Protein AF-A0A949JU05-F1 (afdb_monomer_lite)

Secondary structure (DSSP, 8-state):
-GGGT-TTTSHHHHHHHHHHHHHHHHHHHHHHHHHHHHSSPPS-TTS-HHHHHHHHHHHHHHHHHHHHHHHHHHHHHHHHHHHTTS-HHHHHHHHHHHHHSTT---STTHHHHHHHHHHHHHHHHHHHHTTTTHHHH-HHHHHHHHTTHHHHHHHHHHHHHHH-TTTSBSSHHHHHHHHHHHHHHHHHHHHHHS-SSGGGS-----TT-SSSPPPHHHHHHHHHHHHHHHHHHHHHHHH---S-B-TTS--PPPSS-HHHHHHHHHHHHHHHHHHHHHHHHHHHHHHHTTS-------------

Radius of gyration: 25.08 Å; chains: 1; bounding box: 63×57×95 Å

InterPro domains:
  IPR013130 Ferric reductase transmembrane component-like domain [PF01794] (20-156)

Structure (mmCIF, N/CA/C/O backbone):
data_AF-A0A949JU05-F1
#
_entry.id   AF-A0A949JU05-F1
#
loop_
_atom_site.group_PDB
_atom_site.id
_atom_site.type_symbol
_atom_site.label_atom_id
_atom_site.label_alt_id
_atom_site.label_comp_id
_atom_site.label_asym_id
_atom_site.label_entity_id
_atom_site.label_seq_id
_atom_site.pdbx_PDB_ins_code
_atom_site.Cartn_x
_atom_site.Cartn_y
_atom_site.Cartn_z
_atom_site.occupancy
_atom_site.B_iso_or_equiv
_atom_site.auth_seq_id
_atom_site.auth_comp_id
_atom_site.auth_asym_id
_atom_site.auth_atom_id
_atom_site.pdbx_PDB_model_num
ATOM 1 N N . MET A 1 1 ? 18.210 -14.881 -18.814 1.00 42.25 1 MET A N 1
ATOM 2 C CA . MET A 1 1 ? 18.044 -13.453 -18.471 1.00 42.25 1 MET A CA 1
ATOM 3 C C . MET A 1 1 ? 19.433 -12.843 -18.360 1.00 42.25 1 MET A C 1
ATOM 5 O O . MET A 1 1 ? 20.168 -13.316 -17.503 1.00 42.25 1 MET A O 1
ATOM 9 N N . PRO A 1 2 ? 19.804 -11.865 -19.204 1.00 48.06 2 PRO A N 1
ATOM 10 C CA . PRO A 1 2 ? 21.148 -11.272 -19.198 1.00 48.06 2 PRO A CA 1
ATOM 11 C C . PRO A 1 2 ? 21.575 -10.763 -17.808 1.00 48.06 2 PRO A C 1
ATOM 13 O O . PRO A 1 2 ? 22.702 -10.974 -17.395 1.00 48.06 2 PRO A O 1
ATOM 16 N N . MET A 1 3 ? 20.626 -10.248 -17.013 1.00 53.53 3 MET A N 1
ATOM 17 C CA . MET A 1 3 ? 20.863 -9.746 -15.646 1.00 53.53 3 MET A CA 1
ATOM 18 C C . MET A 1 3 ? 21.355 -10.791 -14.620 1.00 53.53 3 MET A C 1
ATOM 20 O O . MET A 1 3 ? 21.714 -10.422 -13.504 1.00 53.53 3 MET A O 1
ATOM 24 N N . LEU A 1 4 ? 21.312 -12.089 -14.951 1.00 53.88 4 LEU A N 1
ATOM 25 C CA . LEU A 1 4 ? 21.857 -13.171 -14.116 1.00 53.88 4 LEU A CA 1
ATOM 26 C C . LEU A 1 4 ? 23.312 -13.515 -14.470 1.00 53.88 4 LEU A C 1
ATOM 28 O O . LEU A 1 4 ? 23.964 -14.187 -13.677 1.00 53.88 4 LEU A O 1
ATOM 32 N N . ALA A 1 5 ? 23.795 -13.099 -15.645 1.00 59.38 5 ALA A N 1
ATOM 33 C CA . ALA A 1 5 ? 25.161 -13.357 -16.095 1.00 59.38 5 ALA A CA 1
ATOM 34 C C . ALA A 1 5 ? 26.152 -12.337 -15.508 1.00 59.38 5 ALA A C 1
ATOM 36 O O . ALA A 1 5 ? 27.246 -12.723 -15.113 1.00 59.38 5 ALA A O 1
ATOM 37 N N . ASP A 1 6 ? 25.715 -11.082 -15.342 1.00 72.12 6 ASP A N 1
ATOM 38 C CA . ASP A 1 6 ? 26.554 -9.965 -14.890 1.00 72.12 6 ASP A CA 1
ATOM 39 C C . ASP A 1 6 ? 26.060 -9.410 -13.544 1.00 72.12 6 ASP A C 1
ATOM 41 O O . ASP A 1 6 ? 25.541 -8.297 -13.434 1.00 72.12 6 ASP A O 1
ATOM 45 N N . ALA A 1 7 ? 26.170 -10.218 -12.484 1.00 67.62 7 ALA A N 1
ATOM 46 C CA . ALA A 1 7 ? 25.689 -9.848 -11.147 1.00 67.62 7 ALA A CA 1
ATOM 47 C C . ALA A 1 7 ? 26.315 -8.539 -10.624 1.00 67.62 7 ALA A C 1
ATOM 49 O O . ALA A 1 7 ? 25.625 -7.754 -9.968 1.00 67.62 7 ALA A O 1
ATOM 50 N N . ASP A 1 8 ? 27.581 -8.288 -10.967 1.00 75.38 8 ASP A N 1
ATOM 51 C CA . ASP A 1 8 ? 28.306 -7.062 -10.615 1.00 75.38 8 ASP A CA 1
ATOM 52 C C . ASP A 1 8 ? 27.757 -5.827 -11.338 1.00 75.38 8 ASP A C 1
ATOM 54 O O . ASP A 1 8 ? 27.819 -4.720 -10.806 1.00 75.38 8 ASP A O 1
ATOM 58 N N . GLU A 1 9 ? 27.166 -5.993 -12.522 1.00 79.50 9 GLU A N 1
ATOM 59 C CA . GLU A 1 9 ? 26.566 -4.889 -13.268 1.00 79.50 9 GLU A CA 1
ATOM 60 C C . GLU A 1 9 ? 25.179 -4.521 -12.716 1.00 79.50 9 GLU A C 1
ATOM 62 O O . GLU A 1 9 ? 24.850 -3.342 -12.572 1.00 79.50 9 GLU A O 1
ATOM 67 N N . PHE A 1 10 ? 24.374 -5.523 -12.345 1.00 83.06 10 PHE A N 1
ATOM 68 C CA . PHE A 1 10 ? 22.974 -5.344 -11.932 1.00 83.06 10 PHE A CA 1
ATOM 69 C C . PHE A 1 10 ? 22.753 -5.400 -10.413 1.00 83.06 10 PHE A C 1
ATOM 71 O O . PHE A 1 10 ? 21.617 -5.536 -9.948 1.00 83.06 10 PHE A O 1
ATOM 78 N N . TRP A 1 11 ? 23.806 -5.288 -9.600 1.00 88.25 11 TRP A N 1
ATOM 79 C CA . TRP A 1 11 ? 23.704 -5.411 -8.141 1.00 88.25 11 TRP A CA 1
ATOM 80 C C . TRP A 1 11 ? 22.709 -4.413 -7.516 1.00 88.25 11 TRP A C 1
ATOM 82 O O . TRP A 1 11 ? 21.976 -4.773 -6.594 1.00 88.25 11 TRP A O 1
ATOM 92 N N . MET A 1 12 ? 22.619 -3.179 -8.037 1.00 90.88 12 MET A N 1
ATOM 93 C CA . MET A 1 12 ? 21.673 -2.159 -7.555 1.00 90.88 12 MET A CA 1
ATOM 94 C C . MET A 1 12 ? 20.221 -2.570 -7.807 1.00 90.88 12 MET A C 1
ATOM 96 O O . MET A 1 12 ? 19.364 -2.410 -6.934 1.00 90.88 12 MET A O 1
ATOM 100 N N . TYR A 1 13 ? 19.954 -3.158 -8.974 1.00 88.62 13 TYR A N 1
ATOM 101 C CA . TYR A 1 13 ? 18.660 -3.738 -9.305 1.00 88.62 13 TYR A CA 1
ATOM 102 C C . TYR A 1 13 ? 18.317 -4.914 -8.372 1.00 88.62 13 TYR A C 1
ATOM 104 O O . TYR A 1 13 ? 17.206 -4.974 -7.838 1.00 88.62 13 TYR A O 1
ATOM 112 N N . TRP A 1 14 ? 19.270 -5.805 -8.084 1.00 89.44 14 TRP A N 1
ATOM 113 C CA . TRP A 1 14 ? 19.062 -6.907 -7.137 1.00 89.44 14 TRP A CA 1
ATOM 114 C C . TRP A 1 14 ? 18.796 -6.418 -5.711 1.00 89.44 14 TRP A C 1
ATOM 116 O O . TRP A 1 14 ? 17.891 -6.926 -5.046 1.00 89.44 14 TRP A O 1
ATOM 126 N N . MET A 1 15 ? 19.515 -5.390 -5.255 1.00 94.00 15 MET A N 1
ATOM 127 C CA . MET A 1 15 ? 19.244 -4.734 -3.975 1.00 94.00 15 MET A CA 1
ATOM 128 C C . MET A 1 15 ? 17.847 -4.118 -3.949 1.00 94.00 15 MET A C 1
ATOM 130 O O . MET A 1 15 ? 17.104 -4.344 -2.994 1.00 94.00 15 MET A O 1
ATOM 134 N N . CYS A 1 16 ? 17.442 -3.416 -5.011 1.00 93.25 16 CYS A N 1
ATOM 135 C CA . CYS A 1 16 ? 16.086 -2.890 -5.149 1.00 93.25 16 CYS A CA 1
ATOM 136 C C . CYS A 1 16 ? 15.034 -4.000 -4.968 1.00 93.25 16 CYS A C 1
ATOM 138 O O . CYS A 1 16 ? 14.123 -3.852 -4.149 1.00 93.25 16 CYS A O 1
ATOM 140 N N . GLN A 1 17 ? 15.194 -5.144 -5.642 1.00 92.19 17 GLN A N 1
ATOM 141 C CA . GLN A 1 17 ? 14.289 -6.290 -5.500 1.00 92.19 17 GLN A CA 1
ATOM 142 C C . GLN A 1 17 ? 14.294 -6.867 -4.077 1.00 92.19 17 GLN A C 1
ATOM 144 O O . GLN A 1 17 ? 13.230 -7.106 -3.502 1.00 92.19 17 GLN A O 1
ATOM 149 N N . ALA A 1 18 ? 15.472 -7.052 -3.475 1.00 93.81 18 ALA A N 1
ATOM 150 C CA . ALA A 1 18 ? 15.609 -7.585 -2.122 1.00 93.81 18 ALA A CA 1
ATOM 151 C C . ALA A 1 18 ? 14.926 -6.687 -1.077 1.00 93.81 18 ALA A C 1
ATOM 153 O O . ALA A 1 18 ? 14.177 -7.181 -0.227 1.00 93.81 18 ALA A O 1
ATOM 154 N N . PHE A 1 19 ? 15.120 -5.367 -1.166 1.00 97.19 19 PHE A N 1
ATOM 155 C CA . PHE A 1 19 ? 14.447 -4.403 -0.297 1.00 97.19 19 PHE A CA 1
ATOM 156 C C . PHE A 1 19 ? 12.935 -4.379 -0.529 1.00 97.19 19 PHE A C 1
ATOM 158 O O . PHE A 1 19 ? 12.189 -4.344 0.448 1.00 97.19 19 PHE A O 1
ATOM 165 N N . GLY A 1 20 ? 12.474 -4.467 -1.780 1.00 95.25 20 GLY A N 1
ATOM 166 C CA . GLY A 1 20 ? 11.048 -4.517 -2.118 1.00 95.25 20 GLY A CA 1
ATOM 167 C C . GLY A 1 20 ? 10.341 -5.739 -1.522 1.00 95.25 20 GLY A C 1
ATOM 168 O O . GLY A 1 20 ? 9.336 -5.601 -0.819 1.00 95.25 20 GLY A O 1
ATOM 169 N N . TRP A 1 21 ? 10.906 -6.935 -1.714 1.00 94.81 21 TRP A N 1
ATOM 170 C CA . TRP A 1 21 ? 10.372 -8.175 -1.138 1.00 94.81 21 TRP A CA 1
ATOM 171 C C . TRP A 1 21 ? 10.417 -8.185 0.387 1.00 94.81 21 TRP A C 1
ATOM 173 O O . TRP A 1 21 ? 9.439 -8.567 1.037 1.00 94.81 21 TRP A O 1
ATOM 183 N N . SER A 1 22 ? 11.519 -7.706 0.965 1.00 97.38 22 SER A N 1
ATOM 184 C CA . SER A 1 22 ? 11.650 -7.574 2.416 1.00 97.38 22 SER A CA 1
ATOM 185 C C . SER A 1 22 ? 10.613 -6.598 2.971 1.00 97.38 22 SER A C 1
ATOM 187 O O . SER A 1 22 ? 9.959 -6.903 3.965 1.00 97.38 22 SER A O 1
ATOM 189 N N . ALA A 1 23 ? 10.400 -5.450 2.321 1.00 97.19 23 ALA A N 1
ATOM 190 C CA . ALA A 1 23 ? 9.388 -4.484 2.736 1.00 97.19 23 ALA A CA 1
ATOM 191 C C . ALA A 1 23 ? 7.988 -5.109 2.731 1.00 97.19 23 ALA A C 1
ATOM 193 O O . ALA A 1 23 ? 7.255 -4.962 3.707 1.00 97.19 23 ALA A O 1
ATOM 194 N N . MET A 1 24 ? 7.634 -5.855 1.680 1.00 96.12 24 MET A N 1
ATOM 195 C CA . MET A 1 24 ? 6.328 -6.508 1.571 1.00 96.12 24 MET A CA 1
ATOM 196 C C . MET A 1 24 ? 6.124 -7.591 2.643 1.00 96.12 24 MET A C 1
ATOM 198 O O . MET A 1 24 ? 5.068 -7.648 3.281 1.00 96.12 24 MET A O 1
ATOM 202 N N . LEU A 1 25 ? 7.145 -8.415 2.901 1.00 96.50 25 LEU A N 1
ATOM 203 C CA . LEU A 1 25 ? 7.106 -9.437 3.949 1.00 96.50 25 LEU A CA 1
ATOM 204 C C . LEU A 1 25 ? 6.979 -8.814 5.349 1.00 96.50 25 LEU A C 1
ATOM 206 O O . LEU A 1 25 ? 6.177 -9.270 6.169 1.00 96.50 25 LEU A O 1
ATOM 210 N N . TRP A 1 26 ? 7.729 -7.746 5.626 1.00 97.81 26 TRP A N 1
ATOM 211 C CA . TRP A 1 26 ? 7.631 -7.035 6.900 1.00 97.81 26 TRP A CA 1
ATOM 212 C C . TRP A 1 26 ? 6.281 -6.338 7.056 1.00 97.81 26 TRP A C 1
ATOM 214 O O . TRP A 1 26 ? 5.683 -6.443 8.126 1.00 97.81 26 TRP A O 1
ATOM 224 N N . ALA A 1 27 ? 5.752 -5.722 5.996 1.00 97.38 27 ALA A N 1
ATOM 225 C CA . ALA A 1 27 ? 4.424 -5.117 5.997 1.00 97.38 27 ALA A CA 1
ATOM 226 C C . ALA A 1 27 ? 3.337 -6.160 6.307 1.00 97.38 27 ALA A C 1
ATOM 228 O O . ALA A 1 27 ? 2.472 -5.923 7.156 1.00 97.38 27 ALA A O 1
ATOM 229 N N . TYR A 1 28 ? 3.421 -7.341 5.684 1.00 97.38 28 TYR A N 1
ATOM 230 C CA . TYR A 1 28 ? 2.544 -8.479 5.964 1.00 97.38 28 TYR A CA 1
ATOM 231 C C . TYR A 1 28 ? 2.586 -8.862 7.450 1.00 97.38 28 TYR A C 1
ATOM 233 O O . TYR A 1 28 ? 1.551 -8.891 8.126 1.00 97.38 28 TYR A O 1
ATOM 241 N N . ALA A 1 29 ? 3.787 -9.072 7.999 1.00 96.44 29 ALA A N 1
ATOM 242 C CA . ALA A 1 29 ? 3.970 -9.406 9.409 1.00 96.44 29 ALA A CA 1
ATOM 243 C C . ALA A 1 29 ? 3.435 -8.302 10.342 1.00 96.44 29 ALA A C 1
ATOM 245 O O . ALA A 1 29 ? 2.737 -8.586 11.320 1.00 96.44 29 ALA A O 1
ATOM 246 N N . THR A 1 30 ? 3.696 -7.031 10.023 1.00 95.81 30 THR A N 1
ATOM 247 C CA . THR A 1 30 ? 3.198 -5.866 10.765 1.00 95.81 30 THR A CA 1
ATOM 248 C C . THR A 1 30 ? 1.674 -5.850 10.845 1.00 95.81 30 THR A C 1
ATOM 250 O O . THR A 1 30 ? 1.129 -5.627 11.935 1.00 95.81 30 THR A O 1
ATOM 253 N N . VAL A 1 31 ? 0.980 -6.097 9.729 1.00 95.56 31 VAL A N 1
ATOM 254 C CA . VAL A 1 31 ? -0.489 -6.145 9.676 1.00 95.56 31 VAL A CA 1
ATOM 255 C C . VAL A 1 31 ? -1.023 -7.307 10.502 1.00 95.56 31 VAL A C 1
ATOM 257 O O . VAL A 1 31 ? -1.919 -7.098 11.324 1.00 95.56 31 VAL A O 1
ATOM 260 N N . VAL A 1 32 ? -0.438 -8.500 10.370 1.00 94.12 32 VAL A N 1
ATOM 261 C CA . VAL A 1 32 ? -0.812 -9.670 11.178 1.00 94.12 32 VAL A CA 1
ATOM 262 C C . VAL A 1 32 ? -0.679 -9.359 12.672 1.00 94.12 32 VAL A C 1
ATOM 264 O O . VAL A 1 32 ? -1.639 -9.540 13.424 1.00 94.12 32 VAL A O 1
ATOM 267 N N . PHE A 1 33 ? 0.451 -8.798 13.118 1.00 93.31 33 PHE A N 1
ATOM 268 C CA . PHE A 1 33 ? 0.634 -8.410 14.522 1.00 93.31 33 PHE A CA 1
ATOM 269 C C . PHE A 1 33 ? -0.372 -7.342 14.979 1.00 93.31 33 PHE A C 1
ATOM 271 O O . PHE A 1 33 ? -0.890 -7.421 16.098 1.00 93.31 33 PHE A O 1
ATOM 278 N N . GLY A 1 34 ? -0.694 -6.369 14.122 1.00 91.44 34 GLY A N 1
ATOM 279 C CA . GLY A 1 34 ? -1.687 -5.330 14.408 1.00 91.44 34 GLY A CA 1
ATOM 280 C C . GLY A 1 34 ? -3.111 -5.882 14.561 1.00 91.44 34 GLY A C 1
ATOM 281 O O . GLY A 1 34 ? -3.843 -5.504 15.488 1.00 91.44 34 GLY A O 1
ATOM 282 N N . LEU A 1 35 ? -3.504 -6.818 13.695 1.00 90.69 35 LEU A N 1
ATOM 283 C CA . LEU A 1 35 ? -4.808 -7.481 13.747 1.00 90.69 35 LEU A CA 1
ATOM 284 C C . LEU A 1 35 ? -4.916 -8.408 14.962 1.00 90.69 35 LEU A C 1
ATOM 286 O O . LEU A 1 35 ? -5.887 -8.304 15.711 1.00 90.69 35 LEU A O 1
ATOM 290 N N . LEU A 1 36 ? -3.890 -9.218 15.243 1.00 88.50 36 LEU A N 1
ATOM 291 C CA . LEU A 1 36 ? -3.849 -10.092 16.423 1.00 88.50 36 LEU A CA 1
ATOM 292 C C . LEU A 1 36 ? -3.910 -9.305 17.738 1.00 88.50 36 LEU A C 1
ATOM 294 O O . LEU A 1 36 ? -4.603 -9.705 18.672 1.00 88.50 36 LEU A O 1
ATOM 298 N N . ARG A 1 37 ? -3.235 -8.151 17.816 1.00 84.19 37 ARG A N 1
ATOM 299 C CA . ARG A 1 37 ? -3.290 -7.268 18.992 1.00 84.19 37 ARG A CA 1
ATOM 300 C C . ARG A 1 37 ? -4.686 -6.687 19.226 1.00 84.19 37 ARG A C 1
ATOM 302 O O . ARG A 1 37 ? -5.053 -6.429 20.373 1.00 84.19 37 ARG A O 1
ATOM 309 N N . SER A 1 38 ? -5.425 -6.406 18.154 1.00 74.12 38 SER A N 1
ATOM 310 C CA . SER A 1 38 ? -6.714 -5.708 18.219 1.00 74.12 38 SER A CA 1
ATOM 311 C C . SER A 1 38 ? -7.941 -6.627 18.176 1.00 74.12 38 SER A C 1
ATOM 313 O O . SER A 1 38 ? -9.047 -6.139 18.409 1.00 74.12 38 SER A O 1
ATOM 315 N N . GLY A 1 39 ? -7.760 -7.924 17.915 1.00 70.38 39 GLY A N 1
ATOM 316 C CA . GLY A 1 39 ? -8.816 -8.936 17.866 1.00 70.38 39 GLY A CA 1
ATOM 317 C C . GLY A 1 39 ? -9.085 -9.666 19.194 1.00 70.38 39 GLY A C 1
ATOM 318 O O . GLY A 1 39 ? -8.534 -9.310 20.243 1.00 70.38 39 GLY A O 1
ATOM 319 N N . PRO A 1 40 ? -9.955 -10.696 19.171 1.00 61.59 40 PRO A N 1
ATOM 320 C CA . PRO A 1 40 ? -10.185 -11.590 20.302 1.00 61.59 40 PRO A CA 1
ATOM 321 C C . PRO A 1 40 ? -8.867 -12.227 20.719 1.00 61.59 40 PRO A C 1
ATOM 323 O O . PRO A 1 40 ? -8.167 -12.806 19.892 1.00 61.59 40 PRO A O 1
ATOM 326 N N . ARG A 1 41 ? -8.514 -12.104 22.000 1.00 62.22 41 ARG A N 1
ATOM 327 C CA . ARG A 1 41 ? -7.247 -12.640 22.499 1.00 62.22 41 ARG A CA 1
ATOM 328 C C . ARG A 1 41 ? -7.216 -14.149 22.243 1.00 62.22 41 ARG A C 1
ATOM 330 O O . ARG A 1 41 ? -8.088 -14.841 22.779 1.00 62.22 41 ARG A O 1
ATOM 337 N N . PRO A 1 42 ? -6.247 -14.672 21.472 1.00 60.25 42 PRO A N 1
ATOM 338 C CA . PRO A 1 42 ? -6.085 -16.109 21.376 1.00 60.25 42 PRO A CA 1
ATOM 339 C C . PRO A 1 42 ? -5.836 -16.648 22.790 1.00 60.25 42 PRO A C 1
ATOM 341 O O . PRO A 1 42 ? -5.033 -16.094 23.541 1.00 60.25 42 PRO A O 1
ATOM 344 N N . ARG A 1 43 ? -6.535 -17.726 23.172 1.00 57.91 43 ARG A N 1
ATOM 345 C CA . ARG A 1 43 ? -6.340 -18.409 24.470 1.00 57.91 43 ARG A CA 1
ATOM 346 C C . ARG A 1 43 ? -4.911 -18.948 24.644 1.00 57.91 43 ARG A C 1
ATOM 348 O O . ARG A 1 43 ? -4.526 -19.327 25.747 1.00 57.91 43 ARG A O 1
ATOM 355 N N . LEU A 1 44 ? -4.111 -18.946 23.575 1.00 57.09 44 LEU A N 1
ATOM 356 C CA . LEU A 1 44 ? -2.682 -19.228 23.602 1.00 57.09 44 LEU A CA 1
ATOM 357 C C . LEU A 1 44 ? -1.937 -18.168 24.430 1.00 57.09 44 LEU A C 1
ATOM 359 O O . LEU A 1 44 ? -1.510 -17.129 23.930 1.00 57.09 44 LEU A O 1
ATOM 363 N N . ARG A 1 45 ? -1.713 -18.501 25.704 1.00 58.84 45 ARG A N 1
ATOM 364 C CA . ARG A 1 45 ? -0.921 -17.783 26.725 1.00 58.84 45 ARG A CA 1
ATOM 365 C C . ARG A 1 45 ? 0.497 -17.349 26.298 1.00 58.84 45 ARG A C 1
ATOM 367 O O . ARG A 1 45 ? 1.167 -16.666 27.065 1.00 58.84 45 ARG A O 1
ATOM 374 N N . ARG A 1 46 ? 0.979 -17.741 25.113 1.00 67.06 46 ARG A N 1
ATOM 375 C CA . ARG A 1 46 ? 2.380 -17.587 24.683 1.00 67.06 46 ARG A CA 1
ATOM 376 C C . ARG A 1 46 ? 2.730 -16.204 24.114 1.00 67.06 46 ARG A C 1
ATOM 378 O O . ARG A 1 46 ? 3.910 -15.860 24.079 1.00 67.06 46 ARG A O 1
ATOM 385 N N . LEU A 1 47 ? 1.752 -15.389 23.702 1.00 77.12 47 LEU A N 1
ATOM 386 C CA . LEU A 1 47 ? 2.006 -14.061 23.120 1.00 77.12 47 LEU A CA 1
ATOM 387 C C . LEU A 1 47 ? 1.346 -12.952 23.945 1.00 77.12 47 LEU A C 1
ATOM 389 O O . LEU A 1 47 ? 0.143 -12.713 23.862 1.00 77.12 47 LEU A O 1
ATOM 393 N N . SER A 1 48 ? 2.151 -12.250 24.748 1.00 84.62 48 SER A N 1
ATOM 394 C CA . SER A 1 48 ? 1.671 -11.102 25.516 1.00 84.62 48 SER A CA 1
ATOM 395 C C . SER A 1 48 ? 1.350 -9.915 24.601 1.00 84.62 48 SER A C 1
ATOM 397 O O . SER A 1 48 ? 2.014 -9.678 23.588 1.00 84.62 48 SER A O 1
ATOM 399 N N . ALA A 1 49 ? 0.355 -9.112 24.987 1.00 82.81 49 ALA A N 1
ATOM 400 C CA . ALA A 1 49 ? -0.027 -7.912 24.240 1.00 82.81 49 ALA A CA 1
ATOM 401 C C . ALA A 1 49 ? 1.129 -6.902 24.110 1.00 82.81 49 ALA A C 1
ATOM 403 O O . ALA A 1 49 ? 1.230 -6.216 23.093 1.00 82.81 49 ALA A O 1
ATOM 404 N N . ALA A 1 50 ? 2.008 -6.840 25.117 1.00 87.25 50 ALA A N 1
ATOM 405 C CA . ALA A 1 50 ? 3.203 -6.000 25.112 1.00 87.25 50 ALA A CA 1
ATOM 406 C C . ALA A 1 50 ? 4.236 -6.473 24.076 1.00 87.25 50 ALA A C 1
ATOM 408 O O . ALA A 1 50 ? 4.802 -5.654 23.354 1.00 87.25 50 ALA A O 1
ATOM 409 N N . ARG A 1 51 ? 4.445 -7.792 23.943 1.00 90.06 51 ARG A N 1
ATOM 410 C CA . ARG A 1 51 ? 5.357 -8.352 22.934 1.00 90.06 51 ARG A CA 1
ATOM 411 C C . ARG A 1 51 ? 4.833 -8.111 21.519 1.00 90.06 51 ARG A C 1
ATOM 413 O O . ARG A 1 51 ? 5.591 -7.635 20.681 1.00 90.06 51 ARG A O 1
ATOM 420 N N . LEU A 1 52 ? 3.538 -8.346 21.285 1.00 90.75 52 LEU A N 1
ATOM 421 C CA . LEU A 1 52 ? 2.893 -8.031 20.003 1.00 90.75 52 LEU A CA 1
ATOM 422 C C . LEU A 1 52 ? 2.989 -6.539 19.664 1.00 90.75 52 LEU A C 1
ATOM 424 O O . LEU A 1 52 ? 3.199 -6.189 18.509 1.00 90.75 52 LEU A O 1
ATOM 428 N N . GLU A 1 53 ? 2.880 -5.654 20.659 1.00 90.38 53 GLU A N 1
ATOM 429 C CA . GLU A 1 53 ? 3.098 -4.219 20.456 1.00 90.38 53 GLU A CA 1
ATOM 430 C C . GLU A 1 53 ? 4.509 -3.906 19.985 1.00 90.38 53 GLU A C 1
ATOM 432 O O . GLU A 1 53 ? 4.684 -3.170 19.018 1.00 90.38 53 GLU A O 1
ATOM 437 N N . LYS A 1 54 ? 5.503 -4.456 20.689 1.00 92.62 54 LYS A N 1
ATOM 438 C CA . LYS A 1 54 ? 6.912 -4.241 20.380 1.00 92.62 54 LYS A CA 1
ATOM 439 C C . LYS A 1 54 ? 7.202 -4.711 18.959 1.00 92.62 54 LYS A C 1
ATOM 441 O O . LYS A 1 54 ? 7.730 -3.937 18.171 1.00 92.62 54 LYS A O 1
ATOM 446 N N . TRP A 1 55 ? 6.778 -5.926 18.611 1.00 94.75 55 TRP A N 1
ATOM 447 C CA . TRP A 1 55 ? 6.954 -6.478 17.269 1.00 94.75 55 TRP A CA 1
ATOM 448 C C . TRP A 1 55 ? 6.233 -5.663 16.202 1.00 94.75 55 TRP A C 1
ATOM 450 O O . TRP A 1 55 ? 6.853 -5.316 15.204 1.00 94.75 55 TRP A O 1
ATOM 460 N N . HIS A 1 56 ? 4.973 -5.281 16.420 1.00 94.12 56 HIS A N 1
ATOM 461 C CA . HIS A 1 56 ? 4.235 -4.437 15.481 1.00 94.12 56 HIS A CA 1
ATOM 462 C C . HIS A 1 56 ? 4.939 -3.093 15.242 1.00 94.12 56 HIS A C 1
ATOM 464 O O . HIS A 1 56 ? 5.055 -2.671 14.097 1.00 94.12 56 HIS A O 1
ATOM 470 N N . ARG A 1 57 ? 5.468 -2.443 16.287 1.00 92.56 57 ARG A N 1
ATOM 471 C CA . ARG A 1 57 ? 6.190 -1.168 16.144 1.00 92.56 57 ARG A CA 1
ATOM 472 C C . ARG A 1 57 ? 7.524 -1.326 15.429 1.00 92.56 57 ARG A C 1
ATOM 474 O O . ARG A 1 57 ? 7.802 -0.562 14.513 1.00 92.56 57 ARG A O 1
ATOM 481 N N . THR A 1 58 ? 8.337 -2.295 15.848 1.00 95.06 58 THR A N 1
ATOM 482 C CA . THR A 1 58 ? 9.644 -2.542 15.231 1.00 95.06 58 THR A CA 1
ATOM 483 C C . THR A 1 58 ? 9.467 -2.888 13.758 1.00 95.06 58 THR A C 1
ATOM 485 O O . THR A 1 58 ? 10.075 -2.245 12.915 1.00 95.06 58 THR A O 1
ATOM 488 N N . THR A 1 59 ? 8.564 -3.818 13.436 1.00 95.62 59 THR A N 1
ATOM 489 C CA . THR A 1 59 ? 8.303 -4.193 12.040 1.00 95.62 59 THR A CA 1
ATOM 490 C C . THR A 1 59 ? 7.710 -3.046 11.223 1.00 95.62 59 THR A C 1
ATOM 492 O O . THR A 1 59 ? 8.125 -2.877 10.083 1.00 95.62 59 THR A O 1
ATOM 495 N N . SER A 1 60 ? 6.846 -2.197 11.798 1.00 94.62 60 SER A N 1
ATOM 496 C CA . SER A 1 60 ? 6.347 -0.985 11.122 1.00 94.62 60 SER A CA 1
ATOM 497 C C . SER A 1 60 ? 7.480 -0.043 10.713 1.00 94.62 60 SER A C 1
ATOM 499 O O . SER A 1 60 ? 7.536 0.398 9.569 1.00 94.62 60 SER A O 1
ATOM 501 N N . LEU A 1 61 ? 8.394 0.265 11.641 1.00 94.81 61 LEU A N 1
ATOM 502 C CA . LEU A 1 61 ? 9.502 1.183 11.371 1.00 94.81 61 LEU A CA 1
ATOM 503 C C . LEU A 1 61 ? 10.482 0.582 10.357 1.00 94.81 61 LEU A C 1
ATOM 505 O O . LEU A 1 61 ? 10.904 1.268 9.430 1.00 94.81 61 LEU A O 1
ATOM 509 N N . THR A 1 62 ? 10.786 -0.712 10.495 1.00 96.94 62 THR A N 1
ATOM 510 C CA . THR A 1 62 ? 11.616 -1.437 9.530 1.00 96.94 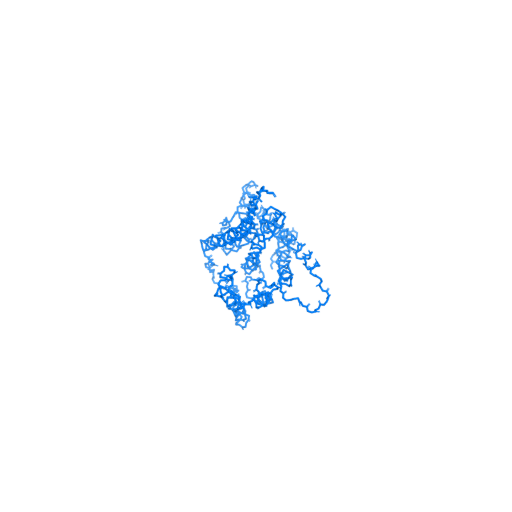62 THR A CA 1
ATOM 511 C C . THR A 1 62 ? 10.964 -1.473 8.150 1.00 96.94 62 THR A C 1
ATOM 513 O O . THR A 1 62 ? 11.658 -1.246 7.173 1.00 96.94 62 THR A O 1
ATOM 516 N N . THR A 1 63 ? 9.644 -1.657 8.053 1.00 97.38 63 THR A N 1
ATOM 517 C CA . THR A 1 63 ? 8.911 -1.608 6.775 1.00 97.38 63 THR A CA 1
ATOM 518 C C . THR A 1 63 ? 9.132 -0.274 6.069 1.00 97.38 63 THR A C 1
ATOM 520 O O . THR A 1 63 ? 9.513 -0.266 4.906 1.00 97.38 63 THR A O 1
ATOM 523 N N . ILE A 1 64 ? 8.965 0.853 6.773 1.00 96.44 64 ILE A N 1
ATOM 524 C CA . ILE A 1 64 ? 9.180 2.190 6.191 1.00 96.44 64 ILE A CA 1
ATOM 525 C C . ILE A 1 64 ? 10.632 2.347 5.719 1.00 96.44 64 ILE A C 1
ATOM 527 O O . ILE A 1 64 ? 10.863 2.831 4.613 1.00 96.44 64 ILE A O 1
ATOM 531 N N . GLY A 1 65 ? 11.602 1.898 6.523 1.00 97.31 65 GLY A N 1
ATOM 532 C CA . GLY A 1 65 ? 13.014 1.900 6.136 1.00 97.31 65 GLY A CA 1
ATOM 533 C C . GLY A 1 65 ? 13.284 1.064 4.882 1.00 97.31 65 GLY A C 1
ATOM 534 O O . GLY A 1 65 ? 13.937 1.541 3.962 1.00 97.31 65 GLY A O 1
ATOM 535 N N . LEU A 1 66 ? 12.730 -0.147 4.800 1.00 98.19 66 LEU A N 1
ATOM 536 C CA . LEU A 1 66 ? 12.877 -1.035 3.644 1.00 98.19 66 LEU A CA 1
ATOM 537 C C . LEU A 1 66 ? 12.203 -0.460 2.388 1.00 98.19 66 LEU A C 1
ATOM 539 O O . LEU A 1 66 ? 12.789 -0.525 1.314 1.00 98.19 66 LEU A O 1
ATOM 543 N N . MET A 1 67 ? 11.022 0.158 2.513 1.00 97.56 67 MET A N 1
ATOM 544 C CA . MET A 1 67 ? 10.361 0.857 1.401 1.00 97.56 67 MET A CA 1
ATOM 545 C C . MET A 1 67 ? 11.206 2.029 0.892 1.00 97.56 67 MET A C 1
ATOM 547 O O . MET A 1 67 ? 11.323 2.230 -0.315 1.00 97.56 67 MET A O 1
ATOM 551 N N . PHE A 1 68 ? 11.814 2.794 1.803 1.00 97.19 68 PHE A N 1
ATOM 552 C CA . PHE A 1 68 ? 12.708 3.884 1.431 1.00 97.19 68 PHE A CA 1
ATOM 553 C C . PHE A 1 68 ? 13.971 3.367 0.734 1.00 97.19 68 PHE A C 1
ATOM 555 O O . PHE A 1 68 ? 14.332 3.888 -0.315 1.00 97.19 68 PHE A O 1
ATOM 562 N N . MET A 1 69 ? 14.607 2.316 1.263 1.00 98.25 69 MET A N 1
ATOM 563 C CA . MET A 1 69 ? 15.775 1.698 0.626 1.00 98.25 69 MET A CA 1
ATOM 564 C C . MET A 1 69 ? 15.435 1.119 -0.751 1.00 98.25 69 MET A C 1
ATOM 566 O O . MET A 1 69 ? 16.216 1.282 -1.682 1.00 98.25 69 MET A O 1
ATOM 570 N N . HIS A 1 70 ? 14.258 0.511 -0.909 1.00 97.38 70 HIS A N 1
ATOM 571 C CA . HIS A 1 70 ? 13.754 0.054 -2.204 1.00 97.38 70 HIS A CA 1
ATOM 572 C C . HIS A 1 70 ? 13.664 1.210 -3.214 1.00 97.38 70 HIS A C 1
ATOM 574 O O . HIS A 1 70 ? 14.242 1.122 -4.297 1.00 97.38 70 HIS A O 1
ATOM 580 N N . ALA A 1 71 ? 13.029 2.326 -2.836 1.00 96.94 71 ALA A N 1
ATOM 581 C CA . ALA A 1 71 ? 12.950 3.515 -3.686 1.00 96.94 71 ALA A CA 1
ATOM 582 C C . ALA A 1 71 ? 14.338 4.114 -3.979 1.00 96.94 71 ALA A C 1
ATOM 584 O O . ALA A 1 71 ? 14.628 4.481 -5.113 1.00 96.94 71 ALA A O 1
ATOM 585 N N . LEU A 1 72 ? 15.228 4.170 -2.985 1.00 97.44 72 LEU A N 1
ATOM 586 C CA . LEU A 1 72 ? 16.585 4.689 -3.149 1.00 97.44 72 LEU A CA 1
ATOM 587 C C . LEU A 1 72 ? 17.396 3.859 -4.150 1.00 97.44 72 LEU A C 1
ATOM 589 O O . LEU A 1 72 ? 18.004 4.423 -5.054 1.00 97.44 72 LEU A O 1
ATOM 593 N N . PHE A 1 73 ? 17.395 2.532 -4.025 1.00 97.06 73 PHE A N 1
ATOM 594 C CA . PHE A 1 73 ? 18.118 1.671 -4.961 1.00 97.06 73 PHE A CA 1
ATOM 595 C C . PHE A 1 73 ? 17.524 1.717 -6.369 1.00 97.06 73 PHE A C 1
ATOM 597 O O . PHE A 1 73 ? 18.278 1.700 -7.337 1.00 97.06 73 PHE A O 1
ATOM 604 N N . PHE A 1 74 ? 16.202 1.865 -6.497 1.00 94.94 74 PHE A N 1
ATOM 605 C CA . PHE A 1 74 ? 15.578 2.096 -7.798 1.00 94.94 74 PHE A CA 1
ATOM 606 C C . PHE A 1 74 ? 16.012 3.430 -8.426 1.00 94.94 74 PHE A C 1
ATOM 608 O O . PHE A 1 74 ? 16.334 3.483 -9.610 1.00 94.94 74 PHE A O 1
ATOM 615 N N . PHE A 1 75 ? 16.094 4.498 -7.628 1.00 96.56 75 PHE A N 1
ATOM 616 C CA . PHE A 1 75 ? 16.613 5.797 -8.063 1.00 96.56 75 PHE A CA 1
ATOM 617 C C . PHE A 1 75 ? 18.073 5.722 -8.519 1.00 96.56 75 PHE A C 1
ATOM 619 O O . PHE A 1 75 ? 18.438 6.309 -9.541 1.00 96.56 75 PHE A O 1
ATOM 626 N N . LEU A 1 76 ? 18.912 5.005 -7.772 1.00 95.50 76 LEU A N 1
ATOM 627 C CA . LEU A 1 76 ? 20.319 4.849 -8.117 1.00 95.50 76 LEU A CA 1
ATOM 628 C C . LEU A 1 76 ? 20.499 4.043 -9.407 1.00 95.50 76 LEU A C 1
ATOM 630 O O . LEU A 1 76 ? 21.291 4.457 -10.252 1.00 95.50 76 LEU A O 1
ATOM 634 N N . GLU A 1 77 ? 19.725 2.970 -9.591 1.00 93.19 77 GLU A N 1
ATOM 635 C CA . GLU A 1 77 ? 19.737 2.198 -10.837 1.00 93.19 77 GLU A CA 1
ATOM 636 C C . GLU A 1 77 ? 19.269 3.053 -12.022 1.00 93.19 77 GLU A C 1
ATOM 638 O O . GLU A 1 77 ? 19.976 3.130 -13.020 1.00 93.19 77 GLU A O 1
ATOM 643 N N . GLN A 1 78 ? 18.173 3.814 -11.892 1.00 93.06 78 GLN A N 1
ATOM 644 C CA . GLN A 1 78 ? 17.756 4.734 -12.961 1.00 93.06 78 GLN A CA 1
ATOM 645 C C . GLN A 1 78 ? 18.801 5.805 -13.259 1.00 93.06 78 GLN A C 1
ATOM 647 O O . GLN A 1 78 ? 19.024 6.161 -14.413 1.00 93.06 78 GLN A O 1
ATOM 652 N N . THR A 1 79 ? 19.476 6.318 -12.232 1.00 94.81 79 THR A N 1
ATOM 653 C CA . THR A 1 79 ? 20.561 7.279 -12.433 1.00 94.81 79 THR A CA 1
ATOM 654 C C . THR A 1 79 ? 21.720 6.641 -13.195 1.00 94.81 79 THR A C 1
ATOM 656 O O . THR A 1 79 ? 22.306 7.317 -14.035 1.00 94.81 79 THR A O 1
ATOM 659 N N . ARG A 1 80 ? 22.058 5.372 -12.918 1.00 91.94 80 ARG A N 1
ATOM 660 C CA . ARG A 1 80 ? 23.088 4.612 -13.643 1.00 91.94 80 ARG A CA 1
ATOM 661 C C . ARG A 1 80 ? 22.694 4.454 -15.109 1.00 91.94 80 ARG A C 1
ATOM 663 O O . ARG A 1 80 ? 23.421 4.944 -15.962 1.00 91.94 80 ARG A O 1
ATOM 670 N N . THR A 1 81 ? 21.522 3.885 -15.385 1.00 88.94 81 THR A N 1
ATOM 671 C CA . THR A 1 81 ? 21.034 3.633 -16.751 1.00 88.94 81 THR A CA 1
ATOM 672 C C . THR A 1 81 ? 20.880 4.917 -17.572 1.00 88.94 81 THR A C 1
ATOM 674 O O . THR A 1 81 ? 21.195 4.947 -18.757 1.00 88.94 81 THR A O 1
ATOM 677 N N . ASN A 1 82 ? 20.445 6.020 -16.955 1.00 92.50 82 ASN A N 1
ATOM 678 C CA . ASN A 1 82 ? 20.287 7.293 -17.662 1.00 92.50 82 ASN A CA 1
ATOM 679 C C . ASN A 1 82 ? 21.629 7.933 -18.064 1.00 92.50 82 ASN A C 1
ATOM 681 O O . ASN A 1 82 ? 21.657 8.723 -19.008 1.00 92.50 82 ASN A O 1
ATOM 685 N N . ARG A 1 83 ? 22.744 7.633 -17.375 1.00 90.62 83 ARG A N 1
ATOM 686 C CA . ARG A 1 83 ? 24.068 8.203 -17.711 1.00 90.62 83 ARG A CA 1
ATOM 687 C C . ARG A 1 83 ? 24.588 7.757 -19.071 1.00 90.62 83 ARG A C 1
ATOM 689 O O . ARG A 1 83 ? 25.336 8.514 -19.676 1.00 90.62 83 ARG A O 1
ATOM 696 N N . ASP A 1 84 ? 24.156 6.601 -19.561 1.00 87.12 84 ASP A N 1
ATOM 697 C CA . ASP A 1 84 ? 24.548 6.116 -20.888 1.00 87.12 84 ASP A CA 1
ATOM 698 C C . ASP A 1 84 ? 23.947 6.970 -22.011 1.00 87.12 84 ASP A C 1
ATOM 700 O O . ASP A 1 84 ? 24.402 6.933 -23.151 1.00 87.12 84 ASP A O 1
ATOM 704 N N . GLN A 1 85 ? 22.923 7.763 -21.691 1.00 88.50 85 GLN A N 1
ATOM 705 C CA . GLN A 1 85 ? 22.223 8.599 -22.653 1.00 88.50 85 GLN A CA 1
ATOM 706 C C . GLN A 1 85 ? 22.452 10.092 -22.380 1.00 88.50 85 GLN A C 1
ATOM 708 O O . GLN A 1 85 ? 22.541 10.881 -23.323 1.00 88.50 85 GLN A O 1
ATOM 713 N N . TRP A 1 86 ? 22.456 10.520 -21.112 1.00 92.50 86 TRP A N 1
ATOM 714 C CA . TRP A 1 86 ? 22.328 11.930 -20.722 1.00 92.50 86 TRP A CA 1
ATOM 715 C C . TRP A 1 86 ? 23.413 12.371 -19.720 1.00 92.50 86 TRP A C 1
ATOM 717 O O . TRP A 1 86 ? 24.017 11.562 -19.017 1.00 92.50 86 TRP A O 1
ATOM 727 N N . SER A 1 87 ? 23.631 13.689 -19.599 1.00 94.44 87 SER A N 1
ATOM 728 C CA . SER A 1 87 ? 24.565 14.263 -18.615 1.00 94.44 87 SER A CA 1
ATOM 729 C C . SER A 1 87 ? 24.161 13.948 -17.168 1.00 94.44 87 SER A C 1
ATOM 731 O O . SER A 1 87 ? 22.974 13.875 -16.852 1.00 94.44 87 SER A O 1
ATOM 733 N N . THR A 1 88 ? 25.135 13.842 -16.254 1.00 93.50 88 THR A N 1
ATOM 734 C CA . THR A 1 88 ? 24.919 13.433 -14.849 1.00 93.50 88 THR A CA 1
ATOM 735 C C . THR A 1 88 ? 23.779 14.182 -14.155 1.00 93.50 88 THR A C 1
ATOM 737 O O . THR A 1 88 ? 22.933 13.554 -13.521 1.00 93.50 88 THR A O 1
ATOM 740 N N . GLY A 1 89 ? 23.720 15.511 -14.300 1.00 95.31 89 GLY A N 1
ATOM 741 C CA . GLY A 1 89 ? 22.669 16.325 -13.680 1.00 95.31 89 GLY A CA 1
ATOM 742 C C . GLY A 1 89 ? 21.274 16.018 -14.232 1.00 95.31 89 GLY A C 1
ATOM 743 O O . GLY A 1 89 ? 20.323 15.874 -13.465 1.00 95.31 89 GLY A O 1
ATOM 744 N N . ARG A 1 90 ? 21.154 15.845 -15.555 1.00 94.81 90 ARG A N 1
ATOM 745 C CA . ARG A 1 90 ? 19.885 15.490 -16.203 1.00 94.81 90 ARG A CA 1
ATOM 746 C C . ARG A 1 90 ? 19.458 14.068 -15.832 1.00 94.81 90 ARG A C 1
ATOM 748 O O . ARG A 1 90 ? 18.291 13.849 -15.525 1.00 94.81 90 ARG A O 1
ATOM 755 N N . SER A 1 91 ? 20.404 13.133 -15.788 1.00 95.12 91 SER A N 1
ATOM 756 C CA . SER A 1 91 ? 20.186 11.740 -15.384 1.00 95.12 91 SER A CA 1
ATOM 757 C C . SER A 1 91 ? 19.657 11.631 -13.957 1.00 95.12 91 SER A C 1
ATOM 759 O O . SER A 1 91 ? 18.671 10.932 -13.728 1.00 95.12 91 SER A O 1
ATOM 761 N N . MET A 1 92 ? 20.255 12.373 -13.016 1.00 96.12 92 MET A N 1
ATOM 762 C CA . MET A 1 92 ? 19.792 12.450 -11.627 1.00 96.12 92 MET A CA 1
ATOM 763 C C . MET A 1 92 ? 18.403 13.078 -11.516 1.00 96.12 92 MET A C 1
ATOM 765 O O . MET A 1 92 ? 17.545 12.543 -10.818 1.00 96.12 92 MET A O 1
ATOM 769 N N . TRP A 1 93 ? 18.157 14.199 -12.202 1.00 96.69 93 TRP A N 1
ATOM 770 C CA . TRP A 1 93 ? 16.858 14.871 -12.144 1.00 96.69 93 TRP A CA 1
ATOM 771 C C . TRP A 1 93 ? 15.732 13.989 -12.682 1.00 96.69 93 TRP A C 1
ATOM 773 O O . TRP A 1 93 ? 14.677 13.869 -12.063 1.00 96.69 93 TRP A O 1
ATOM 783 N N . THR A 1 94 ? 15.958 13.320 -13.807 1.00 95.31 94 THR A N 1
ATOM 784 C CA . THR A 1 94 ? 14.940 12.445 -14.387 1.00 95.31 94 THR A CA 1
ATOM 785 C C . THR A 1 94 ? 14.731 11.185 -13.575 1.00 95.31 94 THR A C 1
ATOM 787 O O . THR A 1 94 ? 13.581 10.837 -13.338 1.00 95.31 94 THR A O 1
ATOM 790 N N . ALA A 1 95 ? 15.791 10.576 -13.038 1.00 95.56 95 ALA A N 1
ATOM 791 C CA . ALA A 1 95 ? 15.637 9.488 -12.078 1.00 95.56 95 ALA A CA 1
ATOM 792 C C . ALA A 1 95 ? 14.837 9.938 -10.842 1.00 95.56 95 ALA A C 1
ATOM 794 O O . ALA A 1 95 ? 13.990 9.202 -10.343 1.00 95.56 95 ALA A O 1
ATOM 795 N N . PHE A 1 96 ? 15.048 11.166 -10.360 1.00 97.19 96 PHE A N 1
ATOM 796 C CA . PHE A 1 96 ? 14.279 11.712 -9.243 1.00 97.19 96 PHE A CA 1
ATOM 797 C C . PHE A 1 96 ? 12.792 11.862 -9.592 1.00 97.19 96 PHE A C 1
ATOM 799 O O . PHE A 1 96 ? 11.937 11.443 -8.813 1.00 97.19 96 PHE A O 1
ATOM 806 N N . VAL A 1 97 ? 12.470 12.412 -10.767 1.00 96.81 97 VAL A N 1
ATOM 807 C CA . VAL A 1 97 ? 11.081 12.545 -11.239 1.00 96.81 97 VAL A CA 1
ATOM 808 C C . VAL A 1 97 ? 10.421 11.176 -11.418 1.00 96.81 97 VAL A C 1
ATOM 810 O O . VAL A 1 97 ? 9.292 10.979 -10.974 1.00 96.81 97 VAL A O 1
ATOM 813 N N . ASP A 1 98 ? 11.133 10.220 -12.006 1.00 94.81 98 ASP A N 1
ATOM 814 C CA . ASP A 1 98 ? 10.644 8.863 -12.243 1.00 94.81 98 ASP A CA 1
ATOM 815 C C . ASP A 1 98 ? 10.337 8.109 -10.945 1.00 94.81 98 ASP A C 1
ATOM 817 O O . ASP A 1 98 ? 9.364 7.355 -10.887 1.00 94.81 98 ASP A O 1
ATOM 821 N N . VAL A 1 99 ? 11.154 8.306 -9.906 1.00 95.38 99 VAL A N 1
ATOM 822 C CA . VAL A 1 99 ? 11.099 7.494 -8.684 1.00 95.38 99 VAL A CA 1
ATOM 823 C C . VAL A 1 99 ? 10.366 8.166 -7.535 1.00 95.38 99 VAL A C 1
ATOM 825 O O . VAL A 1 99 ? 9.719 7.464 -6.766 1.00 95.38 99 VAL A O 1
ATOM 828 N N . PHE A 1 100 ? 10.443 9.492 -7.402 1.00 96.69 100 PHE A N 1
ATOM 829 C CA . PHE A 1 100 ? 9.901 10.218 -6.251 1.00 96.69 100 PHE A CA 1
ATOM 830 C C . PHE A 1 100 ? 8.715 11.121 -6.584 1.00 96.69 100 PHE A C 1
ATOM 832 O O . PHE A 1 100 ? 7.935 11.421 -5.688 1.00 96.69 100 PHE A O 1
ATOM 839 N N . VAL A 1 101 ? 8.510 11.542 -7.834 1.00 96.25 101 VAL A N 1
ATOM 840 C CA . VAL A 1 101 ? 7.378 12.421 -8.166 1.00 96.25 101 VAL A CA 1
ATOM 841 C C . VAL A 1 101 ? 6.158 11.575 -8.546 1.00 96.25 101 VAL A C 1
ATOM 843 O O . VAL A 1 101 ? 6.195 10.864 -9.554 1.00 96.25 101 VAL A O 1
ATOM 846 N N . PRO A 1 102 ? 5.039 11.641 -7.793 1.00 93.81 102 PRO A N 1
ATOM 847 C CA . PRO A 1 102 ? 3.838 10.886 -8.129 1.00 93.81 102 PRO A CA 1
ATOM 848 C C . PRO A 1 102 ? 3.356 11.166 -9.555 1.00 93.81 102 PRO A C 1
ATOM 850 O O . PRO A 1 102 ? 2.961 12.278 -9.897 1.00 93.81 102 PRO A O 1
ATOM 853 N N . GLY A 1 103 ? 3.364 10.128 -10.391 1.00 90.00 103 GLY A N 1
ATOM 854 C CA . GLY A 1 103 ? 2.945 10.216 -11.787 1.00 90.00 103 GLY A CA 1
ATOM 855 C C . GLY A 1 103 ? 4.026 10.693 -12.761 1.00 90.00 103 GLY A C 1
ATOM 856 O O . GLY A 1 103 ? 3.702 10.792 -13.947 1.00 90.00 103 GLY A O 1
ATOM 857 N N . GLY A 1 104 ? 5.260 10.928 -12.294 1.00 91.75 104 GLY A N 1
ATOM 858 C CA . GLY A 1 104 ? 6.420 11.280 -13.117 1.00 91.75 104 GLY A CA 1
ATOM 859 C C . GLY A 1 104 ? 6.860 10.152 -14.051 1.00 91.75 104 GLY A C 1
ATOM 860 O O . GLY A 1 104 ? 7.129 10.409 -15.221 1.00 91.75 104 GLY A O 1
ATOM 861 N N . TYR A 1 105 ? 6.803 8.897 -13.587 1.00 91.50 105 TYR A N 1
ATOM 862 C CA . TYR A 1 105 ? 7.146 7.740 -14.414 1.00 91.50 105 TYR A CA 1
ATOM 863 C C . TYR A 1 105 ? 6.240 7.615 -15.647 1.00 91.50 105 TYR A C 1
ATOM 865 O O . TYR A 1 105 ? 5.000 7.609 -15.554 1.00 91.50 105 TYR A O 1
ATOM 873 N N . ALA A 1 106 ? 6.868 7.491 -16.816 1.00 85.50 106 ALA A N 1
ATOM 874 C CA . ALA A 1 106 ? 6.207 7.689 -18.100 1.00 85.50 106 ALA A CA 1
ATOM 875 C C . ALA A 1 106 ? 6.054 6.426 -18.959 1.00 85.50 106 ALA A C 1
ATOM 877 O O . ALA A 1 106 ? 5.459 6.521 -20.033 1.00 85.50 106 ALA A O 1
ATOM 878 N N . THR A 1 107 ? 6.497 5.240 -18.536 1.00 82.75 107 THR A N 1
ATOM 879 C CA . THR A 1 107 ? 6.519 4.050 -19.412 1.00 82.75 107 THR A CA 1
ATOM 880 C C . THR A 1 107 ? 5.661 2.888 -18.896 1.00 82.75 107 THR A C 1
ATOM 882 O O . THR A 1 107 ? 5.522 2.657 -17.693 1.00 82.75 107 THR A O 1
ATOM 885 N N . GLY A 1 108 ? 5.036 2.173 -19.840 1.00 81.19 108 GLY A N 1
ATOM 886 C CA . GLY A 1 108 ? 4.314 0.917 -19.611 1.00 81.19 108 GLY A CA 1
ATOM 887 C C . GLY A 1 108 ? 3.304 0.928 -18.457 1.00 81.19 108 GLY A C 1
ATOM 888 O O . GLY A 1 108 ? 2.649 1.932 -18.166 1.00 81.19 108 GLY A O 1
ATOM 889 N N . THR A 1 109 ? 3.183 -0.218 -17.787 1.00 78.25 109 THR A N 1
ATOM 890 C CA . THR A 1 109 ? 2.365 -0.373 -16.571 1.00 78.25 109 THR A CA 1
ATOM 891 C C . THR A 1 109 ? 3.014 0.282 -15.344 1.00 78.25 109 THR A C 1
ATOM 893 O O . THR A 1 109 ? 2.316 0.575 -14.370 1.00 78.25 109 THR A O 1
ATOM 896 N N . GLY A 1 110 ? 4.322 0.576 -15.402 1.00 84.12 110 GLY A N 1
ATOM 897 C CA . GLY A 1 110 ? 5.054 1.275 -14.344 1.00 84.12 110 GLY A CA 1
ATOM 898 C C . GLY A 1 110 ? 4.440 2.626 -14.013 1.00 84.12 110 GLY A C 1
ATOM 899 O O . GLY A 1 110 ? 4.424 3.017 -12.851 1.00 84.12 110 GLY A O 1
ATOM 900 N N . ARG A 1 111 ? 3.790 3.272 -14.992 1.00 89.00 111 ARG A N 1
ATOM 901 C CA . ARG A 1 111 ? 2.973 4.484 -14.795 1.00 89.00 111 ARG A CA 1
ATOM 902 C C . ARG A 1 111 ? 1.989 4.375 -13.627 1.00 89.00 111 ARG A C 1
ATOM 904 O O . ARG A 1 111 ? 1.804 5.346 -12.899 1.00 89.00 111 ARG A O 1
ATOM 911 N N . VAL A 1 112 ? 1.321 3.230 -13.497 1.00 90.12 112 VAL A N 1
ATOM 912 C CA . VAL A 1 112 ? 0.319 2.968 -12.452 1.00 90.12 112 VAL A CA 1
ATOM 913 C C . VAL A 1 112 ? 1.000 2.350 -11.248 1.00 90.12 112 VAL A C 1
ATOM 915 O O . VAL A 1 112 ? 0.782 2.783 -10.122 1.00 90.12 112 VAL A O 1
ATOM 918 N N . ALA A 1 113 ? 1.858 1.363 -11.479 1.00 90.56 113 ALA A N 1
ATOM 919 C CA . ALA A 1 113 ? 2.411 0.587 -10.394 1.00 90.56 113 ALA A CA 1
ATOM 920 C C . ALA A 1 113 ? 3.363 1.402 -9.508 1.00 90.56 113 ALA A C 1
ATOM 922 O O . ALA A 1 113 ? 3.229 1.364 -8.286 1.00 90.56 113 ALA A O 1
ATOM 923 N N . ILE A 1 114 ? 4.258 2.204 -10.095 1.00 93.06 114 ILE A N 1
ATOM 924 C CA . ILE A 1 114 ? 5.148 3.104 -9.344 1.00 93.06 114 ILE A CA 1
ATOM 925 C C . ILE A 1 114 ? 4.333 4.189 -8.641 1.00 93.06 114 ILE A C 1
ATOM 927 O O . ILE A 1 114 ? 4.598 4.479 -7.479 1.00 93.06 114 ILE A O 1
ATOM 931 N N . LEU A 1 115 ? 3.288 4.728 -9.281 1.00 94.81 115 LEU A N 1
ATOM 932 C CA . LEU A 1 115 ? 2.381 5.678 -8.632 1.00 94.81 115 LEU A CA 1
ATOM 933 C C . LEU A 1 115 ? 1.726 5.061 -7.386 1.00 94.81 115 LEU A C 1
ATOM 935 O O . LEU A 1 115 ? 1.773 5.665 -6.320 1.00 94.81 115 LEU A O 1
ATOM 939 N N . VAL A 1 116 ? 1.175 3.848 -7.479 1.00 94.94 116 VAL A N 1
ATOM 940 C CA . VAL A 1 116 ? 0.587 3.134 -6.331 1.00 94.94 116 VAL A CA 1
ATOM 941 C C . VAL A 1 116 ? 1.626 2.897 -5.226 1.00 94.94 116 VAL A C 1
ATOM 943 O O . VAL A 1 116 ? 1.331 3.138 -4.053 1.00 94.94 116 VAL A O 1
ATOM 946 N N . GLY A 1 117 ? 2.851 2.496 -5.584 1.00 95.94 117 GLY A N 1
ATOM 947 C CA . GLY A 1 117 ? 3.961 2.326 -4.640 1.00 95.94 117 GLY A CA 1
ATOM 948 C C . GLY A 1 117 ? 4.355 3.631 -3.939 1.00 95.94 117 GLY A C 1
ATOM 949 O O . GLY A 1 117 ? 4.522 3.657 -2.718 1.00 95.94 117 GLY A O 1
ATOM 950 N N . LEU A 1 118 ? 4.409 4.739 -4.682 1.00 96.69 118 LEU A N 1
ATOM 951 C CA . LEU A 1 11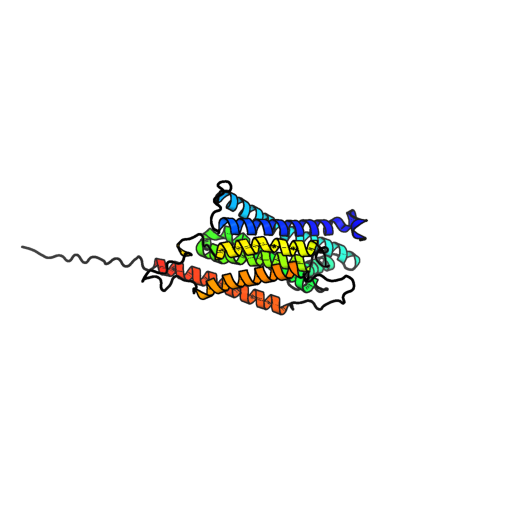8 ? 4.663 6.077 -4.152 1.00 96.69 118 LEU A CA 1
ATOM 952 C C . LEU A 1 118 ? 3.563 6.549 -3.208 1.00 96.69 118 LEU A C 1
ATOM 954 O O . LEU A 1 118 ? 3.862 7.075 -2.138 1.00 96.69 118 LEU A O 1
ATOM 958 N N . LEU A 1 119 ? 2.293 6.326 -3.556 1.00 96.81 119 LEU A N 1
ATOM 959 C CA . LEU A 1 119 ? 1.179 6.629 -2.660 1.00 96.81 119 LEU A CA 1
ATOM 960 C C . LEU A 1 119 ? 1.277 5.813 -1.366 1.00 96.81 119 LEU A C 1
ATOM 962 O O . LEU A 1 119 ? 1.066 6.364 -0.286 1.00 96.81 119 LEU A O 1
ATOM 966 N N . ALA A 1 120 ? 1.650 4.532 -1.447 1.00 97.38 120 ALA A N 1
ATOM 967 C CA . ALA A 1 120 ? 1.883 3.709 -0.264 1.00 97.38 120 ALA A CA 1
ATOM 968 C C . ALA A 1 120 ? 3.010 4.286 0.610 1.00 97.38 120 ALA A C 1
ATOM 970 O O . ALA A 1 120 ? 2.807 4.478 1.808 1.00 97.38 120 ALA A O 1
ATOM 971 N N . LEU A 1 121 ? 4.165 4.621 0.022 1.00 96.75 121 LEU A N 1
ATOM 972 C CA . LEU A 1 121 ? 5.307 5.210 0.733 1.00 96.75 121 LEU A CA 1
ATOM 973 C C . LEU A 1 121 ? 4.939 6.545 1.395 1.00 96.75 121 LEU A C 1
ATOM 975 O O . LEU A 1 121 ? 5.161 6.730 2.595 1.00 96.75 121 LEU A O 1
ATOM 979 N N . TYR A 1 122 ? 4.316 7.454 0.646 1.00 96.50 122 TYR A N 1
ATOM 980 C CA . TYR A 1 122 ? 3.932 8.769 1.151 1.00 96.50 122 TYR A CA 1
ATOM 981 C C . TYR A 1 122 ? 2.816 8.729 2.186 1.00 96.50 122 TYR A C 1
ATOM 983 O O . TYR A 1 122 ? 2.760 9.621 3.027 1.00 96.50 122 TYR A O 1
ATOM 991 N N . LEU A 1 123 ? 1.956 7.709 2.186 1.00 96.56 123 LEU A N 1
ATOM 992 C CA . LEU A 1 123 ? 1.000 7.485 3.270 1.00 96.56 123 LEU A CA 1
ATOM 993 C C . LEU A 1 123 ? 1.657 6.822 4.488 1.00 96.56 123 LEU A C 1
ATOM 995 O O . LEU A 1 123 ? 1.307 7.148 5.626 1.00 96.56 123 LEU A O 1
ATOM 999 N N . ALA A 1 124 ? 2.621 5.922 4.277 1.00 96.19 124 ALA A N 1
ATOM 1000 C CA . ALA A 1 124 ? 3.315 5.206 5.345 1.00 96.19 124 ALA A CA 1
ATOM 1001 C C . ALA A 1 124 ? 4.080 6.153 6.279 1.00 96.19 124 ALA A C 1
ATOM 1003 O O . ALA A 1 124 ? 4.020 5.986 7.497 1.00 96.19 124 ALA A O 1
ATOM 1004 N N . ILE A 1 125 ? 4.747 7.172 5.726 1.00 93.62 125 ILE A N 1
ATOM 1005 C CA . ILE A 1 125 ? 5.529 8.154 6.493 1.00 93.62 125 ILE A CA 1
ATOM 1006 C C . ILE A 1 125 ? 4.667 8.879 7.548 1.00 93.62 125 ILE A C 1
ATOM 1008 O O . ILE A 1 125 ? 4.925 8.705 8.743 1.00 93.62 125 ILE A O 1
ATOM 1012 N N . PRO A 1 126 ? 3.618 9.649 7.190 1.00 93.31 126 PRO A N 1
ATOM 1013 C CA . PRO A 1 126 ? 2.804 10.362 8.167 1.00 93.31 126 PRO A CA 1
ATOM 1014 C C . PRO A 1 1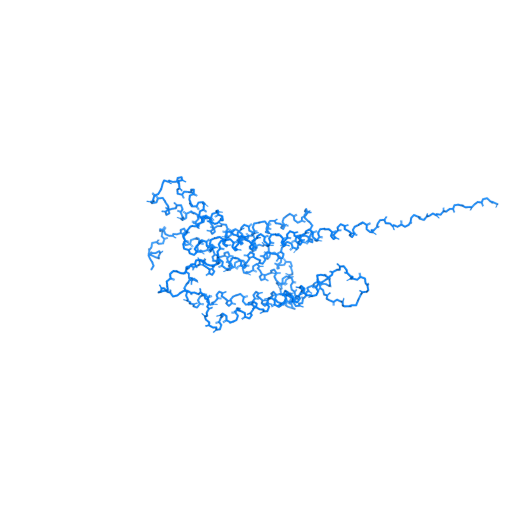26 ? 2.030 9.410 9.084 1.00 93.31 126 PRO A C 1
ATOM 1016 O O . PRO A 1 126 ? 1.940 9.676 10.282 1.00 93.31 126 PRO A O 1
ATOM 1019 N N . LEU A 1 127 ? 1.499 8.286 8.581 1.00 92.25 127 LEU A N 1
ATOM 1020 C CA . LEU A 1 127 ? 0.748 7.332 9.411 1.00 92.25 127 LEU A CA 1
ATOM 1021 C C . LEU A 1 127 ? 1.641 6.599 10.424 1.00 92.25 127 LEU A C 1
ATOM 1023 O O . LEU A 1 127 ? 1.205 6.344 11.551 1.00 92.25 127 LEU A O 1
ATOM 1027 N N . GLY A 1 128 ? 2.885 6.294 10.052 1.00 89.75 128 GLY A N 1
ATOM 1028 C CA . GLY A 1 128 ? 3.895 5.726 10.942 1.00 89.75 128 GLY A CA 1
ATOM 1029 C C . GLY A 1 128 ? 4.365 6.738 11.987 1.00 89.75 128 GLY A C 1
ATOM 1030 O O . GLY A 1 128 ? 4.343 6.455 13.188 1.00 89.75 128 GLY A O 1
ATOM 1031 N N . LEU A 1 129 ? 4.710 7.956 11.556 1.00 88.38 129 LEU A N 1
ATOM 1032 C CA . LEU A 1 129 ? 5.193 9.018 12.445 1.00 88.38 129 LEU A CA 1
ATOM 1033 C C . LEU A 1 129 ? 4.105 9.582 13.371 1.00 88.38 129 LEU A C 1
ATOM 1035 O O . LEU A 1 129 ? 4.412 10.034 14.478 1.00 88.38 129 LEU A O 1
ATOM 1039 N N . ALA A 1 130 ? 2.824 9.472 13.002 1.00 89.62 130 ALA A N 1
ATOM 1040 C CA . ALA A 1 130 ? 1.695 9.874 13.845 1.00 89.62 130 ALA A CA 1
ATOM 1041 C C . ALA A 1 130 ? 1.711 9.205 15.230 1.00 89.62 130 ALA A C 1
ATOM 1043 O O . ALA A 1 130 ? 1.206 9.768 16.204 1.00 89.62 130 ALA A O 1
ATOM 1044 N N . PHE A 1 131 ? 2.320 8.022 15.356 1.00 87.94 131 PHE A N 1
ATOM 1045 C CA . PHE A 1 131 ? 2.504 7.360 16.644 1.00 87.94 131 PHE A CA 1
ATOM 1046 C C . PHE A 1 131 ? 3.366 8.175 17.627 1.00 87.94 131 PHE A C 1
ATOM 1048 O O . PHE A 1 131 ? 3.080 8.202 18.832 1.00 87.94 131 PHE A O 1
ATOM 1055 N N . TYR A 1 132 ? 4.397 8.861 17.135 1.00 88.25 132 TYR A N 1
ATOM 1056 C CA . TYR A 1 132 ? 5.285 9.695 17.948 1.00 88.25 132 TYR A CA 1
ATOM 1057 C C . TYR A 1 132 ? 4.621 11.027 18.319 1.00 88.25 132 TYR A C 1
ATOM 1059 O O . TYR A 1 132 ? 4.809 11.533 19.425 1.00 88.25 132 TYR A O 1
ATOM 1067 N N . LEU A 1 133 ? 3.720 11.522 17.466 1.00 89.56 133 LEU A N 1
ATOM 1068 C CA . LEU A 1 133 ? 2.915 12.725 17.707 1.00 89.56 133 LEU A CA 1
ATOM 1069 C C . LEU A 1 133 ? 1.662 12.482 18.567 1.00 89.56 133 LEU A C 1
ATOM 1071 O O . LEU A 1 133 ? 0.935 13.428 18.881 1.00 89.56 133 LEU A O 1
ATOM 1075 N N . ARG A 1 134 ? 1.415 11.239 19.010 1.00 89.38 134 ARG A N 1
ATOM 1076 C CA . ARG A 1 134 ? 0.194 10.872 19.755 1.00 89.38 134 ARG A CA 1
ATOM 1077 C C . ARG A 1 134 ? -0.021 11.667 21.044 1.00 89.38 134 ARG A C 1
ATOM 1079 O O . ARG A 1 134 ? -1.160 11.800 21.485 1.00 89.38 134 ARG A O 1
ATOM 1086 N N . HIS A 1 135 ? 1.060 12.167 21.648 1.00 89.19 135 HIS A N 1
ATOM 1087 C CA . HIS A 1 135 ? 1.006 12.990 22.856 1.00 89.19 135 HIS A CA 1
ATOM 1088 C C . HIS A 1 135 ? 0.321 14.342 22.596 1.00 89.19 135 HIS A C 1
ATOM 1090 O O . HIS A 1 135 ? -0.377 14.832 23.474 1.00 89.19 135 HIS A O 1
ATOM 1096 N N . ARG A 1 136 ? 0.435 14.891 21.375 1.00 88.31 136 ARG A N 1
ATOM 1097 C CA . ARG A 1 136 ? -0.262 16.121 20.958 1.00 88.31 136 ARG A CA 1
ATOM 1098 C C . ARG A 1 136 ? -1.648 15.851 20.384 1.00 88.31 136 ARG A C 1
ATOM 1100 O O . ARG A 1 136 ? -2.577 16.606 20.630 1.00 88.31 136 ARG A O 1
ATOM 1107 N N . THR A 1 137 ? -1.814 14.788 19.594 1.00 85.44 137 THR A N 1
ATOM 1108 C CA . THR A 1 137 ? -3.088 14.538 18.894 1.00 85.44 137 THR A CA 1
ATOM 1109 C C . THR A 1 137 ? -4.144 13.851 19.759 1.00 85.44 137 THR A C 1
ATOM 1111 O O . THR A 1 137 ? -5.319 13.851 19.392 1.00 85.44 137 THR A O 1
ATOM 1114 N N . GLY A 1 138 ? -3.732 13.227 20.864 1.00 87.88 138 GLY A N 1
ATOM 1115 C CA . GLY A 1 138 ? -4.580 12.402 21.714 1.00 87.88 138 GLY A CA 1
ATOM 1116 C C . GLY A 1 138 ? -4.715 10.962 21.209 1.00 87.88 138 GLY A C 1
ATOM 1117 O O . GLY A 1 138 ? -4.703 10.676 20.006 1.00 87.88 138 GLY A O 1
ATOM 1118 N N . SER A 1 139 ? -4.882 10.028 22.151 1.00 86.69 139 SER A N 1
ATOM 1119 C CA . SER A 1 139 ? -4.908 8.583 21.879 1.00 86.69 139 SER A CA 1
ATOM 1120 C C . SER A 1 139 ? -6.067 8.153 20.976 1.00 86.69 139 SER A C 1
ATOM 1122 O O . SER A 1 139 ? -5.892 7.270 20.142 1.00 86.69 139 SER A O 1
ATOM 1124 N N . ARG A 1 140 ? -7.241 8.788 21.101 1.00 85.75 140 ARG A N 1
ATOM 1125 C CA . ARG A 1 140 ? -8.435 8.467 20.299 1.00 85.75 140 ARG A CA 1
ATOM 1126 C C . ARG A 1 140 ? -8.281 8.872 18.835 1.00 85.75 140 ARG A C 1
ATOM 1128 O O . ARG A 1 140 ? -8.607 8.075 17.959 1.00 85.75 140 ARG A O 1
ATOM 1135 N N . ALA A 1 141 ? -7.781 10.082 18.576 1.00 87.56 141 ALA A N 1
ATOM 1136 C CA . ALA A 1 141 ? -7.556 10.575 17.218 1.00 87.56 141 ALA A CA 1
ATOM 1137 C C . ALA A 1 141 ? -6.461 9.765 16.514 1.00 87.56 141 ALA A C 1
ATOM 1139 O O . ALA A 1 141 ? -6.652 9.347 15.375 1.00 87.56 141 ALA A O 1
ATOM 1140 N N . TRP A 1 142 ? -5.370 9.453 17.225 1.00 90.75 142 TRP A N 1
ATOM 1141 C CA . TRP A 1 142 ? -4.329 8.558 16.719 1.00 90.75 142 TRP A CA 1
ATOM 1142 C C . TRP A 1 142 ? -4.894 7.182 16.342 1.00 90.75 142 TRP A C 1
ATOM 1144 O O . TRP A 1 142 ? -4.666 6.710 15.234 1.00 90.75 142 TRP A O 1
ATOM 1154 N N . LEU A 1 143 ? -5.687 6.556 17.222 1.00 88.94 143 LEU A N 1
ATOM 1155 C CA . LEU A 1 143 ? -6.275 5.240 16.953 1.00 88.94 143 LEU A CA 1
ATOM 1156 C C . LEU A 1 143 ? -7.216 5.263 15.742 1.00 88.94 143 LEU A C 1
ATOM 1158 O O . LEU A 1 143 ? -7.316 4.272 15.025 1.00 88.94 143 LEU A O 1
ATOM 1162 N N . ALA A 1 144 ? -7.932 6.371 15.538 1.00 88.38 144 ALA A N 1
ATOM 1163 C CA . ALA A 1 144 ? -8.813 6.560 14.395 1.00 88.38 144 ALA A CA 1
ATOM 1164 C C . ALA A 1 144 ? -8.020 6.678 13.088 1.00 88.38 144 ALA A C 1
ATOM 1166 O O . ALA A 1 144 ? -8.333 5.974 12.134 1.00 88.38 144 ALA A O 1
ATOM 1167 N N . LEU A 1 145 ? -6.964 7.494 13.081 1.00 90.88 145 LEU A N 1
ATOM 1168 C CA . LEU A 1 145 ? -6.078 7.669 11.933 1.00 90.88 145 LEU A CA 1
ATOM 1169 C C . LEU A 1 145 ? -5.328 6.371 11.589 1.00 90.88 145 LEU A C 1
ATOM 1171 O O . LEU A 1 145 ? -5.289 5.954 10.437 1.00 90.88 145 LEU A O 1
ATOM 1175 N N . HIS A 1 146 ? -4.804 5.674 12.597 1.00 91.88 146 HIS A N 1
ATOM 1176 C CA . HIS A 1 146 ? -4.032 4.446 12.411 1.00 91.88 146 HIS A CA 1
ATOM 1177 C C . HIS A 1 146 ? -4.852 3.296 11.798 1.00 91.88 146 HIS A C 1
ATOM 1179 O O . HIS A 1 146 ? -4.288 2.416 11.158 1.00 91.88 146 HIS A O 1
ATOM 1185 N N . ARG A 1 147 ? -6.191 3.301 11.915 1.00 90.38 147 ARG A N 1
ATOM 1186 C CA . ARG A 1 147 ? -7.051 2.303 11.240 1.00 90.38 147 ARG A CA 1
ATOM 1187 C C . ARG A 1 147 ? -6.912 2.336 9.720 1.00 90.38 147 ARG A C 1
ATOM 1189 O O . ARG A 1 147 ? -7.126 1.307 9.089 1.00 90.38 147 ARG A O 1
ATOM 1196 N N . PHE A 1 148 ? -6.544 3.481 9.156 1.00 92.75 148 PHE A N 1
ATOM 1197 C CA . PHE A 1 148 ? -6.324 3.634 7.725 1.00 92.75 148 PHE A CA 1
ATOM 1198 C C . PHE A 1 148 ? -4.959 3.105 7.263 1.00 92.75 148 PHE A C 1
ATOM 1200 O O . PHE A 1 148 ? -4.747 2.976 6.064 1.00 92.75 148 PHE A O 1
ATOM 1207 N N . ALA A 1 149 ? -4.061 2.708 8.177 1.00 93.44 149 ALA A N 1
ATOM 1208 C CA . ALA A 1 149 ? -2.771 2.110 7.819 1.00 93.44 149 ALA A CA 1
ATOM 1209 C C . ALA A 1 149 ? -2.910 0.796 7.029 1.00 93.44 149 ALA A C 1
ATOM 1211 O O . ALA A 1 149 ? -1.999 0.427 6.298 1.00 93.44 149 ALA A O 1
ATOM 1212 N N . ILE A 1 150 ? -4.062 0.116 7.105 1.00 94.06 150 ILE A N 1
ATOM 1213 C CA . ILE A 1 150 ? -4.342 -1.047 6.251 1.00 94.06 150 ILE A CA 1
ATOM 1214 C C . ILE A 1 150 ? -4.350 -0.687 4.757 1.00 94.06 150 ILE A C 1
ATOM 1216 O O . ILE A 1 150 ? -4.005 -1.523 3.932 1.00 94.06 150 ILE A O 1
ATOM 1220 N N . VAL A 1 151 ? -4.686 0.559 4.399 1.00 96.12 151 VAL A N 1
ATOM 1221 C CA . VAL A 1 151 ? -4.659 1.023 3.003 1.00 96.12 151 VAL A CA 1
ATOM 1222 C C . VAL A 1 151 ? -3.232 1.067 2.472 1.00 96.12 151 VAL A C 1
ATOM 1224 O O . VAL A 1 151 ? -3.018 0.684 1.331 1.00 96.12 151 VAL A O 1
ATOM 1227 N N . VAL A 1 152 ? -2.251 1.430 3.305 1.00 97.00 152 VAL A N 1
ATOM 1228 C CA . VAL A 1 152 ? -0.828 1.357 2.932 1.00 97.00 152 VAL A CA 1
ATOM 1229 C C . VAL A 1 152 ? -0.468 -0.068 2.525 1.00 97.00 152 VAL A C 1
ATOM 1231 O O . VAL A 1 152 ? 0.089 -0.264 1.455 1.00 97.00 152 VAL A O 1
ATOM 1234 N N . TYR A 1 153 ? -0.861 -1.061 3.328 1.00 97.00 153 TYR A N 1
ATOM 1235 C CA . TYR A 1 153 ? -0.619 -2.467 3.008 1.00 97.00 153 TYR A CA 1
ATOM 1236 C C . TYR A 1 153 ? -1.292 -2.899 1.699 1.00 97.00 153 TYR A C 1
ATOM 1238 O O . TYR A 1 153 ? -0.655 -3.549 0.878 1.00 97.00 153 TYR A O 1
ATOM 1246 N N . ILE A 1 154 ? -2.555 -2.517 1.487 1.00 96.25 154 ILE A N 1
ATOM 1247 C CA . ILE A 1 154 ? -3.291 -2.845 0.256 1.00 96.25 154 ILE A CA 1
ATOM 1248 C C . ILE A 1 154 ? -2.592 -2.239 -0.967 1.00 96.25 154 ILE A C 1
ATOM 1250 O O . ILE A 1 154 ? -2.388 -2.938 -1.955 1.00 96.25 154 ILE A O 1
ATOM 1254 N N . LEU A 1 155 ? -2.188 -0.967 -0.894 1.00 96.50 155 LEU A N 1
ATOM 1255 C CA . LEU A 1 155 ? -1.448 -0.308 -1.971 1.00 96.50 155 LEU A CA 1
ATOM 1256 C C . LEU A 1 155 ? -0.085 -0.975 -2.198 1.00 96.50 155 LEU A C 1
ATOM 1258 O O . LEU A 1 155 ? 0.285 -1.197 -3.343 1.00 96.50 155 LEU A O 1
ATOM 1262 N N . SER A 1 156 ? 0.637 -1.360 -1.141 1.00 95.94 156 SER A N 1
ATOM 1263 C CA . SER A 1 156 ? 1.897 -2.106 -1.264 1.00 95.94 156 SER A CA 1
ATOM 1264 C C . SER A 1 156 ? 1.702 -3.468 -1.936 1.00 95.94 156 SER A C 1
ATOM 1266 O O . SER A 1 156 ? 2.422 -3.779 -2.878 1.00 95.94 156 SER A O 1
ATOM 1268 N N . ALA A 1 157 ? 0.703 -4.249 -1.515 1.00 94.88 157 ALA A N 1
ATOM 1269 C CA . ALA A 1 157 ? 0.384 -5.540 -2.125 1.00 94.88 157 ALA A CA 1
ATOM 1270 C C . ALA A 1 157 ? 0.022 -5.381 -3.608 1.00 94.88 157 ALA A C 1
ATOM 1272 O O . ALA A 1 157 ? 0.492 -6.139 -4.455 1.00 94.88 157 ALA A O 1
ATOM 1273 N N . TRP A 1 158 ? -0.778 -4.362 -3.928 1.00 92.81 158 TRP A N 1
ATOM 1274 C CA . TRP A 1 158 ? -1.168 -4.069 -5.300 1.00 92.81 158 TRP A CA 1
ATOM 1275 C C . TRP A 1 158 ? 0.022 -3.615 -6.151 1.00 92.81 158 TRP A C 1
ATOM 1277 O O . TRP A 1 158 ? 0.201 -4.115 -7.257 1.00 92.81 158 TRP A O 1
ATOM 1287 N N . HIS A 1 159 ? 0.882 -2.741 -5.624 1.00 93.38 159 HIS A N 1
ATOM 1288 C CA . HIS A 1 159 ? 2.139 -2.356 -6.263 1.00 93.38 159 HIS A CA 1
ATOM 1289 C C . HIS A 1 159 ? 3.001 -3.584 -6.591 1.00 93.38 159 HIS A C 1
ATOM 1291 O O . HIS A 1 159 ? 3.453 -3.724 -7.726 1.00 93.38 159 HIS A O 1
ATOM 1297 N N . THR A 1 160 ? 3.160 -4.512 -5.642 1.00 91.56 160 THR A N 1
ATOM 1298 C CA . THR A 1 160 ? 3.898 -5.763 -5.865 1.00 91.56 160 THR A CA 1
ATOM 1299 C C . THR A 1 160 ? 3.256 -6.606 -6.965 1.00 91.56 160 THR A C 1
ATOM 1301 O O . THR A 1 160 ? 3.958 -7.042 -7.872 1.00 91.56 160 THR A O 1
ATOM 1304 N N . LEU A 1 161 ? 1.933 -6.793 -6.944 1.00 88.62 161 LEU A N 1
ATOM 1305 C CA . LEU A 1 161 ? 1.218 -7.546 -7.982 1.00 88.62 161 LEU A CA 1
ATOM 1306 C C . LEU A 1 161 ? 1.299 -6.888 -9.370 1.00 88.62 161 LEU A C 1
ATOM 1308 O O . LEU A 1 161 ? 1.224 -7.589 -10.373 1.00 88.62 161 LEU A O 1
ATOM 1312 N N . LEU A 1 162 ? 1.433 -5.563 -9.452 1.00 84.50 162 LEU A N 1
ATOM 1313 C CA . LEU A 1 162 ? 1.531 -4.845 -10.727 1.00 84.50 162 LEU A CA 1
ATOM 1314 C C . LEU A 1 162 ? 2.960 -4.757 -11.282 1.00 84.50 162 LEU A C 1
ATOM 1316 O O . LEU A 1 162 ? 3.115 -4.593 -12.491 1.00 84.50 162 LEU A O 1
ATOM 1320 N N . TYR A 1 163 ? 3.988 -4.786 -10.425 1.00 76.19 163 TYR A N 1
ATOM 1321 C CA . TYR A 1 163 ? 5.352 -4.386 -10.809 1.00 76.19 163 TYR A CA 1
ATOM 1322 C C . TYR A 1 163 ? 6.480 -5.285 -10.312 1.00 76.19 163 TYR A C 1
ATOM 1324 O O . TYR A 1 163 ? 7.636 -4.864 -10.299 1.00 76.19 163 TYR A O 1
ATOM 1332 N N . THR A 1 164 ? 6.191 -6.518 -9.900 1.00 70.81 164 THR A N 1
ATOM 1333 C CA . THR A 1 164 ? 7.263 -7.488 -9.661 1.00 70.81 164 THR A CA 1
ATOM 1334 C C . THR A 1 164 ? 7.581 -8.291 -10.916 1.00 70.81 164 THR A C 1
ATOM 1336 O O . THR A 1 164 ? 6.688 -8.764 -11.616 1.00 70.81 164 THR A O 1
ATOM 1339 N N . THR A 1 165 ? 8.870 -8.486 -11.182 1.00 62.16 165 THR A N 1
ATOM 1340 C CA . THR A 1 165 ? 9.364 -9.240 -12.341 1.00 62.16 165 THR A CA 1
ATOM 1341 C C . THR A 1 165 ? 8.916 -10.699 -12.357 1.00 62.16 165 THR A C 1
ATOM 1343 O O . THR A 1 165 ? 8.777 -11.269 -13.432 1.00 62.16 165 THR A O 1
ATOM 1346 N N . GLN A 1 166 ? 8.624 -11.279 -11.188 1.00 60.50 166 GLN A N 1
ATOM 1347 C CA . GLN A 1 166 ? 8.113 -12.650 -11.044 1.00 60.50 166 GLN A CA 1
ATOM 1348 C C . GLN A 1 166 ? 6.584 -12.740 -10.968 1.00 60.50 166 GLN A C 1
ATOM 1350 O O . GLN A 1 166 ? 6.019 -13.818 -11.092 1.00 60.50 166 GLN A O 1
ATOM 1355 N N . GLY A 1 167 ? 5.905 -11.625 -10.708 1.00 59.66 167 GLY A N 1
ATOM 1356 C CA . GLY A 1 167 ? 4.448 -11.578 -10.571 1.00 59.66 167 GLY A CA 1
ATOM 1357 C C . GLY A 1 167 ? 3.774 -10.933 -11.767 1.00 59.66 167 GLY A C 1
ATOM 1358 O O . GLY A 1 167 ? 2.559 -10.844 -11.779 1.00 59.66 167 GLY A O 1
ATOM 1359 N N . TRP A 1 168 ? 4.529 -10.471 -12.759 1.00 66.00 168 TRP A N 1
ATOM 1360 C CA . TRP A 1 168 ? 3.973 -9.926 -13.990 1.00 66.00 168 TRP A CA 1
ATOM 1361 C C . TRP A 1 168 ? 3.289 -10.992 -14.849 1.00 66.00 168 TRP A C 1
ATOM 1363 O O . TRP A 1 168 ? 2.257 -10.734 -15.467 1.00 66.00 168 TRP A O 1
ATOM 1373 N N . PHE A 1 169 ? 3.885 -12.180 -14.891 1.00 73.12 169 PHE A N 1
ATOM 1374 C CA . PHE A 1 169 ? 3.407 -13.298 -15.688 1.00 73.12 169 PHE A CA 1
ATOM 1375 C C . PHE A 1 169 ? 2.553 -14.242 -14.851 1.00 73.12 169 PHE A C 1
ATOM 1377 O O . PHE A 1 169 ? 2.676 -14.283 -13.621 1.00 73.12 169 PHE A O 1
ATOM 1384 N N . ASP A 1 170 ? 1.703 -14.998 -15.537 1.00 74.44 170 ASP A N 1
ATOM 1385 C CA . ASP A 1 170 ? 0.980 -16.103 -14.919 1.00 74.44 170 ASP A CA 1
ATOM 1386 C C . ASP A 1 170 ? 1.968 -17.102 -14.313 1.00 74.44 170 ASP A C 1
ATOM 1388 O O . ASP A 1 170 ? 3.024 -17.405 -14.880 1.00 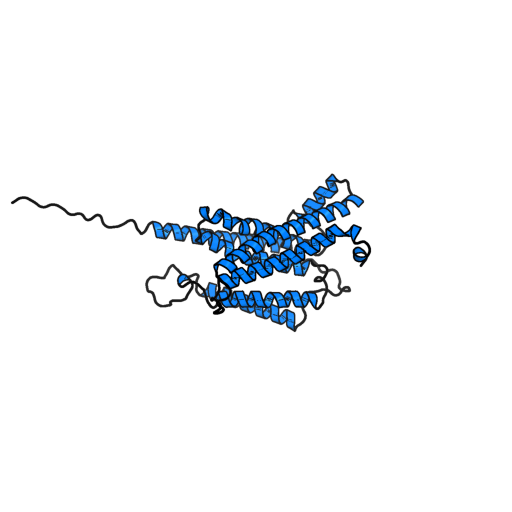74.44 170 ASP A O 1
ATOM 1392 N N . GLY A 1 171 ? 1.632 -17.624 -13.137 1.00 83.12 171 GLY A N 1
ATOM 1393 C CA . GLY A 1 171 ? 2.457 -18.638 -12.505 1.00 83.12 171 GLY A CA 1
ATOM 1394 C C . GLY A 1 171 ? 2.136 -18.886 -11.037 1.00 83.12 171 GLY A C 1
ATOM 1395 O O . GLY A 1 171 ? 1.490 -18.073 -10.368 1.00 83.12 171 GLY A O 1
ATOM 1396 N N . PRO A 1 172 ? 2.660 -19.993 -10.483 1.00 86.19 172 PRO A N 1
ATOM 1397 C CA . PRO A 1 172 ? 2.367 -20.414 -9.114 1.00 86.19 172 PRO A CA 1
ATOM 1398 C C . PRO A 1 172 ? 2.799 -19.374 -8.074 1.00 86.19 172 PRO A C 1
ATOM 1400 O O . PRO A 1 172 ? 2.184 -19.255 -7.015 1.00 86.19 172 PRO A O 1
ATOM 1403 N N . PHE A 1 173 ? 3.831 -18.583 -8.379 1.00 86.94 173 PHE A N 1
ATOM 1404 C CA . PHE A 1 173 ? 4.293 -17.512 -7.505 1.00 86.94 173 PHE A CA 1
ATOM 1405 C C . PHE A 1 173 ? 3.255 -16.391 -7.360 1.00 86.94 173 PHE A C 1
ATOM 1407 O O . PHE A 1 173 ? 2.984 -15.946 -6.246 1.00 86.94 173 PHE A O 1
ATOM 1414 N N . ARG A 1 174 ? 2.621 -15.963 -8.458 1.00 88.50 174 ARG A N 1
ATOM 1415 C CA . ARG A 1 174 ? 1.574 -14.936 -8.424 1.00 88.50 174 ARG A CA 1
ATOM 1416 C C . ARG A 1 174 ? 0.334 -15.437 -7.683 1.00 88.50 174 ARG A C 1
ATOM 1418 O O . ARG A 1 174 ? -0.164 -14.746 -6.793 1.00 88.50 174 ARG A O 1
ATOM 1425 N N . THR A 1 175 ? -0.090 -16.671 -7.946 1.00 90.00 175 THR A N 1
ATOM 1426 C CA . THR A 1 175 ? -1.178 -17.316 -7.199 1.00 90.00 175 THR A CA 1
ATOM 1427 C C . THR A 1 175 ? -0.863 -17.401 -5.699 1.00 90.00 175 THR A C 1
ATOM 1429 O O . THR A 1 175 ? -1.718 -17.092 -4.867 1.00 90.00 175 THR A O 1
ATOM 1432 N N . MET A 1 176 ? 0.379 -17.724 -5.318 1.00 91.69 176 MET A N 1
ATOM 1433 C CA . MET A 1 176 ? 0.819 -17.704 -3.917 1.00 91.69 176 MET A CA 1
ATOM 1434 C C . MET A 1 176 ? 0.648 -16.315 -3.275 1.00 91.69 176 MET A C 1
ATOM 1436 O O . MET A 1 176 ? 0.203 -16.230 -2.128 1.00 91.69 176 MET A O 1
ATOM 1440 N N . LEU A 1 177 ? 0.947 -15.221 -3.989 1.00 92.06 177 LEU A N 1
ATOM 1441 C CA . LEU A 1 177 ? 0.744 -13.857 -3.473 1.00 92.06 177 LEU A CA 1
ATOM 1442 C C . LEU A 1 177 ? -0.731 -13.559 -3.183 1.00 92.06 177 LEU A C 1
ATOM 1444 O O . LEU A 1 177 ? -1.023 -12.905 -2.178 1.00 92.06 177 LEU A O 1
ATOM 1448 N N . TRP A 1 178 ? -1.649 -14.063 -4.012 1.00 92.94 178 TRP A N 1
ATOM 1449 C CA . TRP A 1 178 ? -3.091 -13.978 -3.772 1.00 92.94 178 TRP A CA 1
ATOM 1450 C C . TRP A 1 178 ? -3.527 -14.809 -2.564 1.00 92.94 178 TRP A C 1
ATOM 1452 O O . TRP A 1 178 ? -4.233 -14.301 -1.690 1.00 92.94 178 TRP A O 1
ATOM 1462 N N . VAL A 1 179 ? -3.047 -16.052 -2.456 1.00 95.12 179 VAL A N 1
ATOM 1463 C CA . VAL A 1 179 ? -3.318 -16.934 -1.307 1.00 95.12 179 VAL A CA 1
ATOM 1464 C C . VAL A 1 179 ? -2.864 -16.288 0.002 1.00 95.12 179 VAL A C 1
ATOM 1466 O O . VAL A 1 179 ? -3.591 -16.328 0.996 1.00 95.12 179 VAL A O 1
ATOM 1469 N N . LEU A 1 180 ? -1.705 -15.624 0.008 1.00 95.31 180 LEU A N 1
ATOM 1470 C CA . LEU A 1 180 ? -1.195 -14.919 1.185 1.00 95.31 180 LEU A CA 1
ATOM 1471 C C . LEU A 1 180 ? -2.128 -13.798 1.669 1.00 95.31 180 LEU A C 1
ATOM 1473 O O . LEU A 1 180 ? -2.088 -13.458 2.847 1.00 95.31 180 LEU A O 1
ATOM 1477 N N . GLN A 1 181 ? -3.023 -13.258 0.838 1.00 95.88 181 GLN A N 1
ATOM 1478 C CA . GLN A 1 181 ? -3.983 -12.239 1.284 1.00 95.88 181 GLN A CA 1
ATOM 1479 C C . GLN A 1 181 ? -5.130 -12.825 2.123 1.00 95.88 181 GLN A C 1
ATOM 1481 O O . GLN A 1 181 ? -5.724 -12.119 2.946 1.00 95.88 181 GLN A O 1
ATOM 1486 N N . ILE A 1 182 ? -5.431 -14.120 1.964 1.00 95.94 182 ILE A N 1
ATOM 1487 C CA . ILE A 1 182 ? -6.555 -14.795 2.629 1.00 95.94 182 ILE A CA 1
ATOM 1488 C C . ILE A 1 182 ? -6.426 -14.739 4.164 1.00 95.94 182 ILE A C 1
ATOM 1490 O O . ILE A 1 182 ? -7.379 -14.294 4.812 1.00 95.94 182 ILE A O 1
ATOM 1494 N N . PRO A 1 183 ? -5.282 -15.095 4.791 1.00 95.69 183 PRO A N 1
ATOM 1495 C CA . PRO A 1 183 ? -5.109 -14.957 6.237 1.00 95.69 183 PRO A CA 1
ATOM 1496 C C . PRO A 1 183 ? -5.366 -13.541 6.766 1.00 95.69 183 PRO A C 1
ATOM 1498 O O . PRO A 1 183 ? -5.982 -13.383 7.821 1.00 95.69 183 PRO A O 1
ATOM 1501 N N . ILE A 1 184 ? -4.942 -12.500 6.042 1.00 94.94 184 ILE A N 1
ATOM 1502 C CA . ILE A 1 184 ? -5.184 -11.107 6.445 1.00 94.94 184 ILE A CA 1
ATOM 1503 C C . ILE A 1 184 ? -6.674 -10.777 6.379 1.00 94.94 184 ILE A C 1
ATOM 1505 O O . ILE A 1 184 ? -7.209 -10.206 7.334 1.00 94.94 184 ILE A O 1
ATOM 1509 N N . ALA A 1 185 ? -7.357 -11.160 5.298 1.00 94.25 185 ALA A N 1
ATOM 1510 C CA . ALA A 1 185 ? -8.794 -10.948 5.148 1.00 94.25 185 ALA A CA 1
ATOM 1511 C C . ALA A 1 185 ? -9.591 -11.666 6.252 1.00 94.25 185 ALA A C 1
ATOM 1513 O O . ALA A 1 185 ? -10.472 -11.065 6.870 1.00 94.25 185 ALA A O 1
ATOM 1514 N N . LEU A 1 186 ? -9.225 -12.910 6.578 1.00 93.50 186 LEU A N 1
ATOM 1515 C CA . LEU A 1 186 ? -9.825 -13.680 7.672 1.00 93.50 186 LEU A CA 1
ATOM 1516 C C . LEU A 1 186 ? -9.594 -13.024 9.039 1.00 93.50 186 LEU A C 1
ATOM 1518 O O . LEU A 1 186 ? -10.535 -12.876 9.821 1.00 93.50 186 LEU A O 1
ATOM 1522 N N . LEU A 1 187 ? -8.367 -12.581 9.334 1.00 91.94 187 LEU A N 1
ATOM 1523 C CA . LEU A 1 187 ? -8.053 -11.871 10.578 1.00 91.94 187 LEU A CA 1
ATOM 1524 C C . LEU A 1 187 ? -8.812 -10.542 10.683 1.00 91.94 187 LEU A C 1
ATOM 1526 O O . LEU A 1 187 ? -9.299 -10.181 11.760 1.00 91.94 187 LEU A O 1
ATOM 1530 N N . LEU A 1 188 ? -8.945 -9.817 9.571 1.00 91.50 188 LEU A N 1
ATOM 1531 C CA . LEU A 1 188 ? -9.718 -8.584 9.509 1.00 91.50 188 LEU A CA 1
ATOM 1532 C C . LEU A 1 188 ? -11.211 -8.856 9.742 1.00 91.50 188 LEU A C 1
ATOM 1534 O O . LEU A 1 188 ? -11.838 -8.145 10.530 1.00 91.50 188 LEU A O 1
ATOM 1538 N N . LEU A 1 189 ? -11.765 -9.910 9.138 1.00 90.94 189 LEU A N 1
ATOM 1539 C CA . LEU A 1 189 ? -13.147 -10.334 9.356 1.00 90.94 189 LEU A CA 1
ATOM 1540 C C . LEU A 1 189 ? -13.382 -10.728 10.817 1.00 90.94 189 LEU A C 1
ATOM 1542 O O . LEU A 1 189 ? -14.321 -10.230 11.437 1.00 90.94 189 LEU A O 1
ATOM 1546 N N . ALA A 1 190 ? -12.497 -11.540 11.400 1.00 88.56 190 ALA A N 1
ATOM 1547 C CA . ALA A 1 190 ? -12.563 -11.940 12.804 1.00 88.56 190 ALA A CA 1
ATOM 1548 C C . ALA A 1 190 ? -12.548 -10.723 13.744 1.00 88.56 190 ALA A C 1
ATOM 1550 O O . ALA A 1 190 ? -13.343 -10.637 14.685 1.00 88.56 190 ALA A O 1
ATOM 1551 N N . ARG A 1 191 ? -11.702 -9.727 13.452 1.00 85.75 191 ARG A N 1
ATOM 1552 C CA . ARG A 1 191 ? -11.651 -8.454 14.183 1.00 85.75 191 ARG A CA 1
ATOM 1553 C C . ARG A 1 191 ? -12.957 -7.662 14.074 1.00 85.75 191 ARG A C 1
ATOM 1555 O O . ARG A 1 191 ? -13.407 -7.094 15.069 1.00 85.75 191 ARG A O 1
ATOM 1562 N N . LEU A 1 192 ? -13.564 -7.597 12.888 1.00 84.62 192 LEU A N 1
ATOM 1563 C CA . LEU A 1 192 ? -14.843 -6.906 12.681 1.00 84.62 192 LEU A CA 1
ATOM 1564 C C . LEU A 1 192 ? -16.028 -7.670 13.295 1.00 84.62 192 LEU A C 1
ATOM 1566 O O . LEU A 1 192 ? -17.016 -7.050 13.707 1.00 84.62 192 LEU A O 1
ATOM 1570 N N . ALA A 1 193 ? -15.949 -8.999 13.367 1.00 83.12 193 ALA A N 1
ATOM 1571 C CA . ALA A 1 193 ? -16.968 -9.870 13.944 1.00 83.12 193 ALA A CA 1
ATOM 1572 C C . ALA A 1 193 ? -16.974 -9.817 15.479 1.00 83.12 193 ALA A C 1
ATOM 1574 O O . ALA A 1 193 ? -18.045 -9.711 16.078 1.00 83.12 193 ALA A O 1
ATOM 1575 N N . ALA A 1 194 ? -15.797 -9.803 16.111 1.00 73.44 194 ALA A N 1
ATOM 1576 C CA . ALA A 1 194 ? -15.646 -9.876 17.562 1.00 73.44 194 ALA A CA 1
ATOM 1577 C C . ALA A 1 194 ? -14.785 -8.719 18.127 1.00 73.44 194 ALA A C 1
ATOM 1579 O O . ALA A 1 194 ? -13.604 -8.902 18.438 1.00 73.44 194 ALA A O 1
ATOM 1580 N N . PRO A 1 195 ? -15.371 -7.518 18.315 1.00 66.19 195 PRO A N 1
ATOM 1581 C CA . PRO A 1 195 ? -14.639 -6.349 18.793 1.00 66.19 195 PRO A CA 1
ATOM 1582 C C . PRO A 1 195 ? -14.056 -6.529 20.204 1.00 66.19 195 PRO A C 1
ATOM 1584 O O . PRO A 1 195 ? -14.726 -6.985 21.145 1.00 66.19 195 PRO A O 1
ATOM 1587 N N . ALA A 1 196 ? -12.799 -6.119 20.380 1.00 58.34 196 ALA A N 1
ATOM 1588 C CA . ALA A 1 196 ? -12.060 -6.314 21.625 1.00 58.34 196 ALA A CA 1
ATOM 1589 C C . ALA A 1 196 ? -12.556 -5.432 22.788 1.00 58.34 196 ALA A C 1
ATOM 1591 O O . ALA A 1 196 ? -12.428 -5.836 23.945 1.00 58.34 196 ALA A O 1
ATOM 1592 N N . ARG A 1 197 ? -13.146 -4.252 22.534 1.00 57.09 197 ARG A N 1
ATOM 1593 C CA . ARG A 1 197 ? -13.583 -3.320 23.596 1.00 57.09 197 ARG A CA 1
ATOM 1594 C C . ARG A 1 197 ? -15.092 -3.370 23.830 1.00 57.09 197 ARG A C 1
ATOM 1596 O O . ARG A 1 197 ? -15.861 -3.392 22.879 1.00 57.09 197 ARG A O 1
ATOM 1603 N N . ARG A 1 198 ? -15.543 -3.295 25.094 1.00 52.62 198 ARG A N 1
ATOM 1604 C CA . ARG A 1 198 ? -16.983 -3.215 25.446 1.00 52.62 198 ARG A CA 1
ATOM 1605 C C . ARG A 1 198 ? -17.702 -2.041 24.767 1.00 52.62 198 ARG A C 1
ATOM 1607 O O . ARG A 1 198 ? -18.826 -2.220 24.335 1.00 52.62 198 ARG A O 1
ATOM 1614 N N . SER A 1 199 ? -17.033 -0.901 24.571 1.00 52.75 199 SER A N 1
ATOM 1615 C CA . SER A 1 199 ? -17.563 0.250 23.812 1.00 52.75 199 SER A CA 1
ATOM 1616 C C . SER A 1 199 ? -17.782 -0.028 22.317 1.00 52.75 199 SER A C 1
ATOM 1618 O O . SER A 1 199 ? -18.408 0.759 21.614 1.00 52.75 199 SER A O 1
ATOM 1620 N N . GLU A 1 200 ? -17.214 -1.117 21.803 1.00 52.53 200 GLU A N 1
ATOM 1621 C CA . GLU A 1 200 ? -17.387 -1.583 20.428 1.00 52.53 200 GLU A CA 1
ATOM 1622 C C . GLU A 1 200 ? -18.398 -2.744 20.354 1.00 52.53 200 GLU A C 1
ATOM 1624 O O . GLU A 1 200 ? -18.906 -3.034 19.269 1.00 52.53 200 GLU A O 1
ATOM 1629 N N . ARG A 1 201 ? -18.742 -3.363 21.496 1.00 54.03 201 ARG A N 1
ATOM 1630 C CA . ARG A 1 201 ? -19.722 -4.451 21.616 1.00 54.03 201 ARG A CA 1
ATOM 1631 C C . ARG A 1 201 ? -21.143 -3.891 21.641 1.00 54.03 201 ARG A C 1
ATOM 1633 O O . ARG A 1 201 ? -21.410 -2.849 22.227 1.00 54.03 201 ARG A O 1
ATOM 1640 N N . LEU A 1 202 ? -22.044 -4.585 20.959 1.00 47.84 202 LEU A N 1
ATOM 1641 C CA . LEU A 1 202 ? -23.463 -4.261 20.905 1.00 47.84 202 LEU A CA 1
ATOM 1642 C C . LEU A 1 202 ? -24.099 -4.612 22.257 1.00 47.84 202 LEU A C 1
ATOM 1644 O O . LEU A 1 202 ? -24.323 -5.784 22.535 1.00 47.84 202 LEU A O 1
ATOM 1648 N N . THR A 1 203 ? -24.411 -3.628 23.093 1.00 43.34 203 THR A N 1
ATOM 1649 C CA . THR A 1 203 ? -25.512 -3.774 24.054 1.00 43.34 203 THR A CA 1
ATOM 1650 C C . THR A 1 203 ? -26.710 -3.034 23.483 1.00 43.34 203 THR A C 1
ATOM 1652 O O . THR A 1 203 ? -26.732 -1.810 23.442 1.00 43.34 203 THR A O 1
ATOM 1655 N N . ALA A 1 204 ? -27.701 -3.794 23.015 1.00 46.97 204 ALA A N 1
ATOM 1656 C CA . ALA A 1 204 ? -28.953 -3.283 22.455 1.00 46.97 204 ALA A CA 1
ATOM 1657 C C . ALA A 1 204 ? -29.918 -2.711 23.517 1.00 46.97 204 ALA A C 1
ATOM 1659 O O . ALA A 1 204 ? -31.007 -2.262 23.181 1.00 46.97 204 ALA A O 1
ATOM 1660 N N . ARG A 1 205 ? -29.545 -2.715 24.803 1.00 42.50 205 ARG A N 1
ATOM 1661 C CA . ARG A 1 205 ? -30.402 -2.274 25.910 1.00 42.50 205 ARG A CA 1
ATOM 1662 C C . ARG A 1 205 ? -29.685 -1.215 26.742 1.00 42.50 205 ARG A C 1
ATOM 1664 O O . ARG A 1 205 ? -28.826 -1.527 27.559 1.00 42.50 205 ARG A O 1
ATOM 1671 N N . GLY A 1 206 ? -30.031 0.042 26.487 1.00 41.75 206 GLY A N 1
ATOM 1672 C CA . GLY A 1 206 ? -29.569 1.208 27.234 1.00 41.75 206 GLY A CA 1
ATOM 1673 C C . GLY A 1 206 ? -30.283 2.472 26.742 1.00 41.75 206 GLY A C 1
ATOM 1674 O O . GLY A 1 206 ? -29.967 2.931 25.646 1.00 41.75 206 GLY A O 1
ATOM 1675 N N . PRO A 1 207 ? -31.215 3.071 27.509 1.00 44.41 207 PRO A N 1
ATOM 1676 C CA . PRO A 1 207 ? -32.026 4.214 27.056 1.00 44.41 207 PRO A CA 1
ATOM 1677 C C . PRO A 1 207 ? -31.253 5.524 26.813 1.00 44.41 207 PRO A C 1
ATOM 1679 O O . PRO A 1 207 ? -31.846 6.518 26.413 1.00 44.41 207 PRO A O 1
ATOM 1682 N N . ARG A 1 208 ? -29.933 5.563 27.051 1.00 46.06 208 ARG A N 1
ATOM 1683 C CA . ARG A 1 208 ? -29.107 6.785 26.978 1.00 46.06 208 ARG A CA 1
ATOM 1684 C C . ARG A 1 208 ? -28.094 6.825 25.827 1.00 46.06 208 ARG A C 1
ATOM 1686 O O . ARG A 1 208 ? -27.342 7.782 25.709 1.00 46.06 208 ARG A O 1
ATOM 1693 N N . THR A 1 209 ? -28.055 5.824 24.949 1.00 47.91 209 THR A N 1
ATOM 1694 C CA . THR A 1 209 ? -27.006 5.687 23.915 1.00 47.91 209 THR A CA 1
ATOM 1695 C C . THR A 1 209 ? -27.486 6.023 22.500 1.00 47.91 209 THR A C 1
ATOM 1697 O O . THR A 1 209 ? -27.221 5.283 21.556 1.00 47.91 209 THR A O 1
ATOM 1700 N N . ARG A 1 210 ? -28.174 7.159 22.324 1.00 43.19 210 ARG A N 1
ATOM 1701 C CA . ARG A 1 210 ? -28.578 7.655 20.990 1.00 43.19 210 ARG A CA 1
ATOM 1702 C C . ARG A 1 210 ? -27.416 8.290 20.199 1.00 43.19 210 ARG A C 1
ATOM 1704 O O . ARG A 1 210 ? -27.526 8.465 18.994 1.00 43.19 210 ARG A O 1
ATOM 1711 N N . GLU A 1 211 ? -26.270 8.550 20.836 1.00 46.94 211 GLU A N 1
ATOM 1712 C CA . GLU A 1 211 ? -25.160 9.318 20.231 1.00 46.94 211 GLU A CA 1
ATOM 1713 C C . GLU A 1 211 ? -23.871 8.512 19.953 1.00 46.94 211 GLU A C 1
ATOM 1715 O O . GLU A 1 211 ? -22.920 9.002 19.327 1.00 46.94 211 GLU A O 1
ATOM 1720 N N . THR A 1 212 ? -23.806 7.251 20.395 1.00 54.19 212 THR A N 1
ATOM 1721 C CA . THR A 1 212 ? -22.544 6.491 20.496 1.00 54.19 212 THR A CA 1
ATOM 1722 C C . THR A 1 212 ? -22.243 5.525 19.347 1.00 54.19 212 THR A C 1
ATOM 1724 O O . THR A 1 212 ? -21.084 5.141 19.179 1.00 54.19 212 THR A O 1
ATOM 1727 N N . ALA A 1 213 ? -23.200 5.152 18.501 1.00 50.50 213 ALA A N 1
ATOM 1728 C CA . ALA A 1 213 ? -22.964 4.137 17.476 1.00 50.50 213 ALA A CA 1
ATOM 1729 C C . ALA A 1 213 ? -22.574 4.765 16.124 1.00 50.50 213 ALA A C 1
ATOM 1731 O O . ALA A 1 213 ? -23.291 5.597 15.576 1.00 50.50 213 ALA A O 1
ATOM 1732 N N . LEU A 1 214 ? -21.453 4.331 15.531 1.00 57.19 214 LEU A N 1
ATOM 1733 C CA . LEU A 1 214 ? -21.423 4.221 14.065 1.00 57.19 214 LEU A CA 1
ATOM 1734 C C . LEU A 1 214 ? -22.682 3.433 13.676 1.00 57.19 214 LEU A C 1
ATOM 1736 O O . LEU A 1 214 ? -22.927 2.415 14.335 1.00 57.19 214 LEU A O 1
ATOM 1740 N N . PRO A 1 215 ? -23.482 3.895 12.699 1.00 65.75 215 PRO A N 1
ATOM 1741 C CA . PRO A 1 215 ? -24.764 3.273 12.416 1.00 65.75 215 PRO A CA 1
ATOM 1742 C C . PRO A 1 215 ? -24.537 1.784 12.156 1.00 65.75 215 PRO A C 1
ATOM 1744 O O . PRO A 1 215 ? -23.528 1.393 11.564 1.00 65.75 215 PRO A O 1
ATOM 1747 N N . VAL A 1 216 ? -25.428 0.941 12.675 1.00 69.19 216 VAL A N 1
ATOM 1748 C CA . VAL A 1 216 ? -25.330 -0.525 12.571 1.00 69.19 216 VAL A CA 1
ATOM 1749 C C . VAL A 1 216 ? -25.092 -0.948 11.113 1.00 69.19 216 VAL A C 1
ATOM 1751 O O . VAL A 1 216 ? -24.285 -1.842 10.859 1.00 69.19 216 VAL A O 1
ATOM 1754 N N . SER A 1 217 ? -25.670 -0.205 10.165 1.00 71.88 217 SER A N 1
ATOM 1755 C CA . SER A 1 217 ? -25.429 -0.310 8.723 1.00 71.88 217 SER A CA 1
ATOM 1756 C C . SER A 1 217 ? -23.958 -0.172 8.318 1.00 71.88 217 SER A C 1
ATOM 1758 O O . SER A 1 217 ? -23.469 -1.006 7.569 1.00 71.88 217 SER A O 1
ATOM 1760 N N . ALA A 1 218 ? -23.204 0.796 8.847 1.00 76.44 218 ALA A N 1
ATOM 1761 C CA . ALA A 1 218 ? -21.785 0.972 8.518 1.00 76.44 218 ALA A CA 1
ATOM 1762 C C . ALA A 1 218 ? -20.919 -0.207 8.995 1.00 76.44 218 ALA A C 1
ATOM 1764 O O . ALA A 1 218 ? -19.929 -0.560 8.355 1.00 76.44 218 ALA A O 1
ATOM 1765 N N . ARG A 1 219 ? -21.286 -0.846 10.115 1.00 75.00 219 ARG A N 1
ATOM 1766 C CA . ARG A 1 219 ? -20.584 -2.043 10.609 1.00 75.00 219 ARG A CA 1
ATOM 1767 C C . ARG A 1 219 ? -20.904 -3.275 9.765 1.00 75.00 219 ARG A C 1
ATOM 1769 O O . ARG A 1 219 ? -19.994 -4.049 9.478 1.00 75.00 219 ARG A O 1
ATOM 1776 N N . TRP A 1 220 ? -22.164 -3.443 9.366 1.00 84.00 220 TRP A N 1
ATOM 1777 C CA . TRP A 1 220 ? -22.565 -4.499 8.435 1.00 84.00 220 TRP A CA 1
ATOM 1778 C C . TRP A 1 220 ? -21.919 -4.323 7.069 1.00 84.00 220 TRP A C 1
ATOM 1780 O O . TRP A 1 220 ? -21.348 -5.281 6.566 1.00 84.00 220 TRP A O 1
ATOM 1790 N N . LEU A 1 221 ? -21.907 -3.102 6.535 1.00 87.25 221 LEU A N 1
ATOM 1791 C CA . LEU A 1 221 ? -21.250 -2.780 5.273 1.00 87.25 221 LEU A CA 1
ATOM 1792 C C . LEU A 1 221 ? -19.759 -3.124 5.320 1.00 87.25 221 LEU A C 1
ATOM 1794 O O . LEU A 1 221 ? -19.254 -3.764 4.408 1.00 87.25 221 LEU A O 1
ATOM 1798 N N . GLY A 1 222 ? -19.066 -2.784 6.413 1.00 86.19 222 GLY A N 1
ATOM 1799 C CA . GLY A 1 222 ? -17.660 -3.154 6.587 1.00 86.19 222 GLY A CA 1
ATOM 1800 C C . GLY A 1 222 ? -17.429 -4.669 6.607 1.00 86.19 222 GLY A C 1
ATOM 1801 O O . GLY A 1 222 ? -16.469 -5.149 6.014 1.00 86.19 222 GLY A O 1
ATOM 1802 N N . ARG A 1 223 ? -18.310 -5.443 7.253 1.00 90.69 223 ARG A N 1
ATOM 1803 C CA . ARG A 1 223 ? -18.226 -6.915 7.253 1.00 90.69 223 ARG A CA 1
ATOM 1804 C C . ARG A 1 223 ? -18.532 -7.497 5.877 1.00 90.69 223 ARG A C 1
ATOM 1806 O O . ARG A 1 223 ? -17.774 -8.338 5.414 1.00 90.69 223 ARG A O 1
ATOM 1813 N N . ALA A 1 224 ? -19.601 -7.031 5.237 1.00 92.25 224 ALA A N 1
ATOM 1814 C CA . ALA A 1 224 ? -19.999 -7.453 3.901 1.00 92.25 224 ALA A CA 1
ATOM 1815 C C . ALA A 1 224 ? -18.893 -7.167 2.881 1.00 92.25 224 ALA A C 1
ATOM 1817 O O . ALA A 1 224 ? -18.554 -8.046 2.101 1.00 92.25 224 ALA A O 1
ATOM 1818 N N . ALA A 1 225 ? -18.257 -5.993 2.957 1.00 93.25 225 ALA A N 1
ATOM 1819 C CA . ALA A 1 225 ? -17.117 -5.646 2.116 1.00 93.25 225 ALA A CA 1
ATOM 1820 C C . ALA A 1 225 ? -15.942 -6.617 2.313 1.00 93.25 225 ALA A C 1
ATOM 1822 O O . ALA A 1 225 ? -15.386 -7.105 1.336 1.00 93.25 225 ALA A O 1
ATOM 1823 N N . VAL A 1 226 ? -15.585 -6.958 3.557 1.00 93.31 226 VAL A N 1
ATOM 1824 C CA . VAL A 1 226 ? -14.495 -7.917 3.816 1.00 93.31 226 VAL A CA 1
ATOM 1825 C C . VAL A 1 226 ? -14.856 -9.334 3.362 1.00 93.31 226 VAL A C 1
ATOM 1827 O O . VAL A 1 226 ? -13.997 -10.024 2.823 1.00 93.31 226 VAL A O 1
ATOM 1830 N N . VAL A 1 227 ? -16.110 -9.768 3.532 1.00 95.50 227 VAL A N 1
ATOM 1831 C CA . VAL A 1 227 ? -16.584 -11.061 3.010 1.00 95.50 227 VAL A CA 1
ATOM 1832 C C . VAL A 1 227 ? -16.527 -11.080 1.484 1.00 95.50 227 VAL A C 1
ATOM 1834 O O . VAL A 1 227 ? -16.009 -12.035 0.921 1.00 95.50 227 VAL A O 1
ATOM 1837 N N . ALA A 1 228 ? -16.985 -10.022 0.816 1.00 95.62 228 ALA A N 1
ATOM 1838 C CA . ALA A 1 228 ? -16.910 -9.907 -0.637 1.00 95.62 228 ALA A CA 1
ATOM 1839 C C . ALA A 1 228 ? -15.458 -9.961 -1.135 1.00 95.62 228 ALA A C 1
ATOM 1841 O O . ALA A 1 228 ? -15.164 -10.700 -2.068 1.00 95.62 228 ALA A O 1
ATOM 1842 N N . VAL A 1 229 ? -14.536 -9.256 -0.467 1.00 94.88 229 VAL A N 1
ATOM 1843 C CA . VAL A 1 229 ? -13.096 -9.331 -0.767 1.00 94.88 229 VAL A CA 1
ATOM 1844 C C . VAL A 1 229 ? -12.570 -10.751 -0.577 1.00 94.88 229 VAL A C 1
ATOM 1846 O O . VAL A 1 229 ? -11.868 -11.254 -1.444 1.00 94.88 229 VAL A O 1
ATOM 1849 N N . LEU A 1 230 ? -12.919 -11.426 0.519 1.00 96.06 230 LEU A N 1
ATOM 1850 C CA . LEU A 1 230 ? -12.489 -12.802 0.768 1.00 96.06 230 LEU A CA 1
ATOM 1851 C C . LEU A 1 230 ? -12.994 -13.767 -0.315 1.00 96.06 230 LEU A C 1
ATOM 1853 O O . LEU A 1 230 ? -12.228 -14.598 -0.792 1.00 96.06 230 LEU A O 1
ATOM 1857 N N . LEU A 1 231 ? -14.258 -13.640 -0.721 1.00 96.81 231 LEU A N 1
ATOM 1858 C CA . LEU A 1 231 ? -14.833 -14.447 -1.797 1.00 96.81 231 LEU A CA 1
ATOM 1859 C C . LEU A 1 231 ? -14.150 -14.164 -3.137 1.00 96.81 231 LEU A C 1
ATOM 1861 O O . LEU A 1 231 ? -13.836 -15.106 -3.855 1.00 96.81 231 LEU A O 1
ATOM 1865 N N . ALA A 1 232 ? -13.857 -12.898 -3.444 1.00 94.44 232 ALA A N 1
ATOM 1866 C CA . ALA A 1 232 ? -13.107 -12.526 -4.639 1.00 94.44 232 ALA A CA 1
ATOM 1867 C C . ALA A 1 232 ? -11.687 -13.117 -4.632 1.00 94.44 232 ALA A C 1
ATOM 1869 O O . ALA A 1 232 ? -11.258 -13.664 -5.641 1.00 94.44 232 ALA A O 1
ATOM 1870 N N . LEU A 1 233 ? -10.984 -13.083 -3.492 1.00 94.75 233 LEU A N 1
ATOM 1871 C CA . LEU A 1 233 ? -9.666 -13.713 -3.341 1.00 94.75 233 LEU A CA 1
ATOM 1872 C C . LEU A 1 233 ? -9.728 -15.223 -3.604 1.00 94.75 233 LEU A C 1
ATOM 1874 O O . LEU A 1 233 ? -8.904 -15.751 -4.343 1.00 94.75 233 LEU A O 1
ATOM 1878 N N . VAL A 1 234 ? -10.715 -15.917 -3.029 1.00 95.62 234 VAL A N 1
ATOM 1879 C CA . VAL A 1 234 ? -10.909 -17.358 -3.255 1.00 95.62 234 VAL A CA 1
ATOM 1880 C C . VAL A 1 234 ? -11.252 -17.638 -4.717 1.00 95.62 234 VAL A C 1
ATOM 1882 O O . VAL A 1 234 ? -10.689 -18.558 -5.298 1.00 95.62 234 VAL A O 1
ATOM 1885 N N . ALA A 1 235 ? -12.123 -16.835 -5.330 1.00 94.75 235 ALA A N 1
ATOM 1886 C CA . ALA A 1 235 ? -12.486 -16.978 -6.736 1.00 94.75 235 ALA A CA 1
ATOM 1887 C C . ALA A 1 235 ? -11.270 -16.807 -7.656 1.00 94.75 235 ALA A C 1
ATOM 1889 O O . ALA A 1 235 ? -11.072 -17.622 -8.552 1.00 94.75 235 ALA A O 1
ATOM 1890 N N . VAL A 1 236 ? -10.419 -15.809 -7.401 1.00 92.31 236 VAL A N 1
ATOM 1891 C CA . VAL A 1 236 ? -9.158 -15.609 -8.130 1.00 92.31 236 VAL A CA 1
ATOM 1892 C C . VAL A 1 236 ? -8.244 -16.830 -7.996 1.00 92.31 236 VAL A C 1
ATOM 1894 O O . VAL A 1 236 ? -7.775 -17.357 -8.999 1.00 92.31 236 VAL A O 1
ATOM 1897 N N . VAL A 1 237 ? -8.045 -17.332 -6.774 1.00 92.44 237 VAL A N 1
ATOM 1898 C CA . VAL A 1 237 ? -7.174 -18.492 -6.519 1.00 92.44 237 VAL A CA 1
ATOM 1899 C C . VAL A 1 237 ? -7.702 -19.768 -7.180 1.00 92.44 237 VAL A C 1
ATOM 1901 O O . VAL A 1 237 ? -6.920 -20.526 -7.741 1.00 92.44 237 VAL A O 1
ATOM 1904 N N . VAL A 1 238 ? -9.012 -20.020 -7.116 1.00 94.00 238 VAL A N 1
ATOM 1905 C CA . VAL A 1 238 ? -9.627 -21.245 -7.657 1.00 94.00 238 VAL A CA 1
ATOM 1906 C C . VAL A 1 238 ? -9.743 -21.201 -9.179 1.00 94.00 238 VAL A C 1
ATOM 1908 O O . VAL A 1 238 ? -9.542 -22.220 -9.830 1.00 94.00 238 VAL A O 1
ATOM 1911 N N . SER A 1 239 ? -10.070 -20.041 -9.751 1.00 91.81 239 SER A N 1
ATOM 1912 C CA . SER A 1 239 ? -10.188 -19.889 -11.207 1.00 91.81 239 SER A CA 1
ATOM 1913 C C . SER A 1 239 ? -8.836 -19.836 -11.914 1.00 91.81 239 SER A C 1
ATOM 1915 O O . SER A 1 239 ? -8.781 -20.062 -13.118 1.00 91.81 239 SER A O 1
ATOM 1917 N N . GLY A 1 240 ? -7.764 -19.489 -11.194 1.00 85.19 240 GLY A N 1
ATOM 1918 C CA . GLY A 1 240 ? -6.461 -19.202 -11.789 1.00 85.19 240 GLY A CA 1
ATOM 1919 C C . GLY A 1 240 ? -6.423 -17.886 -12.574 1.00 85.19 240 GLY A C 1
ATOM 1920 O O . GLY A 1 240 ? -5.375 -17.539 -13.106 1.00 85.19 240 GLY A O 1
ATOM 1921 N N . VAL A 1 241 ? -7.527 -17.125 -12.629 1.00 85.38 241 VAL A N 1
ATOM 1922 C CA . VAL A 1 241 ? -7.594 -15.809 -13.284 1.00 85.38 241 VAL A CA 1
ATOM 1923 C C . VAL A 1 241 ? -7.013 -14.767 -12.335 1.00 85.38 241 VAL A C 1
ATOM 1925 O O . VAL A 1 241 ? -7.715 -13.962 -11.721 1.00 85.38 241 VAL A O 1
ATOM 1928 N N . ASP A 1 242 ? -5.699 -14.827 -12.164 1.00 80.62 242 ASP A N 1
ATOM 1929 C CA . ASP A 1 242 ? -4.973 -14.029 -11.186 1.00 80.62 242 ASP A CA 1
ATOM 1930 C C . ASP A 1 242 ? -4.476 -12.687 -11.741 1.00 80.62 242 ASP A C 1
ATOM 1932 O O . ASP A 1 242 ? -3.907 -11.876 -11.002 1.00 80.62 242 ASP A O 1
ATOM 1936 N N . GLY A 1 243 ? -4.762 -12.414 -13.017 1.00 79.25 243 GLY A N 1
ATOM 1937 C CA . GLY A 1 243 ? -4.438 -11.179 -13.725 1.00 79.25 243 GLY A CA 1
ATOM 1938 C C . GLY A 1 243 ? -2.974 -11.075 -14.147 1.00 79.25 243 GLY A C 1
ATOM 1939 O O . GLY A 1 243 ? -2.504 -9.956 -14.373 1.00 79.25 243 GLY A O 1
ATOM 1940 N N . GLY A 1 244 ? -2.243 -12.193 -14.166 1.00 79.25 244 GLY A N 1
ATOM 1941 C CA . GLY A 1 244 ? -0.965 -12.274 -14.855 1.00 79.25 244 GLY A CA 1
ATOM 1942 C C . GLY A 1 244 ? -1.160 -12.179 -16.369 1.00 79.25 244 GLY A C 1
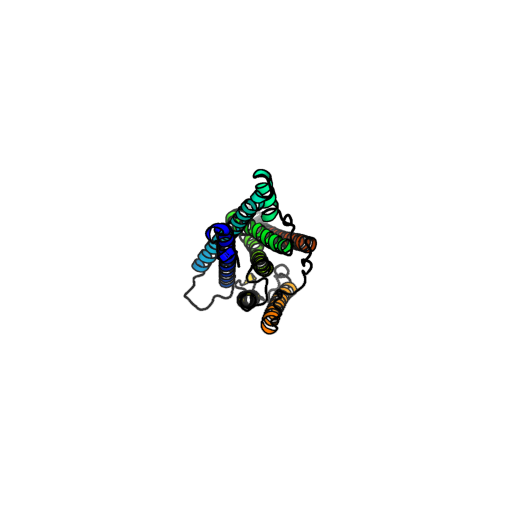ATOM 1943 O O . GLY A 1 244 ? -2.280 -12.130 -16.886 1.00 79.25 244 GLY A O 1
ATOM 1944 N N . ARG A 1 245 ? -0.046 -12.014 -17.077 1.00 76.62 245 ARG A N 1
ATOM 1945 C CA . ARG A 1 245 ? -0.018 -11.986 -18.541 1.00 76.62 245 ARG A CA 1
ATOM 1946 C C . ARG A 1 245 ? 0.698 -13.217 -19.066 1.00 76.62 245 ARG A C 1
ATOM 1948 O O . ARG A 1 245 ? 1.698 -13.637 -18.480 1.00 76.62 245 ARG A O 1
ATOM 1955 N N . SER A 1 246 ? 0.281 -13.702 -20.227 1.00 77.12 246 SER A N 1
ATOM 1956 C CA . SER A 1 246 ? 1.133 -14.550 -21.050 1.00 77.12 246 SER A CA 1
ATOM 1957 C C . SER A 1 246 ? 2.209 -13.681 -21.717 1.00 77.12 246 SER A C 1
ATOM 1959 O O . SER A 1 246 ? 1.930 -12.544 -22.112 1.00 77.12 246 SER A O 1
ATOM 1961 N N . PRO A 1 247 ? 3.448 -14.176 -21.904 1.00 72.75 247 PRO A N 1
ATOM 1962 C CA . PRO A 1 247 ? 4.485 -13.464 -22.658 1.00 72.75 247 PRO A CA 1
ATOM 1963 C C . PRO A 1 247 ? 4.078 -13.062 -24.084 1.00 72.75 247 PRO A C 1
ATOM 1965 O O . PRO A 1 247 ? 4.718 -12.201 -24.679 1.00 72.75 247 PRO A O 1
ATOM 1968 N N . GLN A 1 248 ? 3.045 -13.704 -24.630 1.00 76.50 248 GLN A N 1
ATOM 1969 C CA . GLN A 1 248 ? 2.552 -13.513 -25.994 1.00 76.50 248 GLN A CA 1
ATOM 1970 C C . GLN A 1 248 ? 1.420 -12.476 -26.081 1.00 76.50 248 GLN A C 1
ATOM 1972 O O . GLN A 1 248 ? 1.015 -12.113 -27.185 1.00 76.50 248 GLN A O 1
ATOM 1977 N N . ASP A 1 249 ? 0.910 -11.992 -24.945 1.00 75.94 249 ASP A N 1
ATOM 1978 C CA . ASP A 1 249 ? -0.235 -11.086 -24.927 1.00 75.94 249 ASP A CA 1
ATOM 1979 C C . ASP A 1 249 ? 0.141 -9.670 -25.393 1.00 75.94 249 ASP A C 1
ATOM 1981 O O . ASP A 1 249 ? 1.212 -9.151 -25.048 1.00 75.94 249 ASP A O 1
ATOM 1985 N N . PRO A 1 250 ? -0.754 -8.986 -26.130 1.00 74.31 250 PRO A N 1
ATOM 1986 C CA . PRO A 1 250 ? -0.519 -7.616 -26.554 1.00 74.31 250 PRO A CA 1
ATOM 1987 C C . PRO A 1 250 ? -0.428 -6.656 -25.351 1.00 74.31 250 PRO A C 1
ATOM 1989 O O . PRO A 1 250 ? -1.032 -6.891 -24.297 1.00 74.31 250 PRO A O 1
ATOM 1992 N N . PRO A 1 251 ? 0.283 -5.519 -25.489 1.00 68.69 251 PRO A N 1
ATOM 1993 C CA . PRO A 1 251 ? 0.381 -4.529 -24.424 1.00 68.69 251 PRO A CA 1
ATOM 1994 C C . PRO A 1 251 ? -1.003 -3.962 -24.075 1.00 68.69 251 PRO A C 1
ATOM 1996 O O . PRO A 1 251 ? -1.584 -3.200 -24.843 1.00 68.69 251 PRO A O 1
ATOM 1999 N N . LEU A 1 252 ? -1.533 -4.299 -22.897 1.00 70.25 252 LEU A N 1
ATOM 2000 C CA . LEU A 1 252 ? -2.778 -3.690 -22.422 1.00 70.25 252 LEU A CA 1
ATOM 2001 C C . LEU A 1 252 ? -2.528 -2.260 -21.944 1.00 70.25 252 LEU A C 1
ATOM 2003 O O . LEU A 1 252 ? -1.504 -1.966 -21.310 1.00 70.25 252 LEU A O 1
ATOM 2007 N N . ALA A 1 253 ? -3.518 -1.400 -22.182 1.00 75.19 253 ALA A N 1
ATOM 2008 C CA . ALA A 1 253 ? -3.549 -0.066 -21.612 1.00 75.19 253 ALA A CA 1
ATOM 2009 C C . ALA A 1 253 ? -3.443 -0.140 -20.073 1.00 75.19 253 ALA A C 1
ATOM 2011 O O . ALA A 1 253 ? -4.040 -1.021 -19.447 1.00 75.19 253 ALA A O 1
ATOM 2012 N N . PRO A 1 254 ? -2.670 0.758 -19.443 1.00 73.38 254 PRO A N 1
ATOM 2013 C CA . PRO A 1 254 ? -2.546 0.781 -17.994 1.00 73.38 254 PRO A CA 1
ATOM 2014 C C . PRO A 1 254 ? -3.899 1.118 -17.351 1.00 73.38 254 PRO A C 1
ATOM 2016 O O . PRO A 1 254 ? -4.442 2.196 -17.579 1.00 73.38 254 PRO A O 1
ATOM 2019 N N . TRP A 1 255 ? -4.416 0.204 -16.526 1.00 75.56 255 TRP A N 1
ATOM 2020 C CA . TRP A 1 255 ? -5.628 0.394 -15.729 1.00 75.56 255 TRP A CA 1
ATOM 2021 C C . TRP A 1 255 ? -5.321 0.204 -14.232 1.00 75.56 255 TRP A C 1
ATOM 2023 O O . TRP A 1 255 ? -4.548 -0.696 -13.887 1.00 75.56 255 TRP A O 1
ATOM 2033 N N . PRO A 1 256 ? -5.928 0.999 -13.331 1.00 84.19 256 PRO A N 1
ATOM 2034 C CA . PRO A 1 256 ? -6.794 2.149 -13.607 1.00 84.19 256 PRO A CA 1
ATOM 2035 C C . PRO A 1 256 ? -6.019 3.380 -14.103 1.00 84.19 256 PRO A C 1
ATOM 2037 O O . PRO A 1 256 ? -4.807 3.494 -13.916 1.00 84.19 256 PRO A O 1
ATOM 2040 N N . GLU A 1 257 ? -6.729 4.324 -14.722 1.00 86.56 257 GLU A N 1
ATOM 2041 C CA . GLU A 1 257 ? -6.154 5.599 -15.162 1.00 86.56 257 GLU A CA 1
ATOM 2042 C C . GLU A 1 257 ? -5.656 6.450 -13.978 1.00 86.56 257 GLU A C 1
ATOM 2044 O O . GLU A 1 257 ? -6.187 6.383 -12.866 1.00 86.56 257 GLU A O 1
ATOM 2049 N N . LYS A 1 258 ? -4.654 7.314 -14.215 1.00 87.44 258 LYS A N 1
ATOM 2050 C CA . LYS A 1 258 ? -4.025 8.138 -13.162 1.00 87.44 258 LYS A CA 1
ATOM 2051 C C . LYS A 1 258 ? -5.042 8.980 -12.378 1.00 87.44 258 LYS A C 1
ATOM 2053 O O . LYS A 1 258 ? -4.923 9.096 -11.161 1.00 87.44 258 LYS A O 1
ATOM 2058 N N . TRP A 1 259 ? -6.046 9.555 -13.044 1.00 89.38 259 TRP A N 1
ATOM 2059 C CA . TRP A 1 259 ? -7.051 10.391 -12.377 1.00 89.38 259 TRP A CA 1
ATOM 2060 C C . TRP A 1 259 ? -7.911 9.591 -11.389 1.00 89.38 259 TRP A C 1
ATOM 2062 O O . TRP A 1 259 ? -8.264 10.123 -10.340 1.00 89.38 259 TRP A O 1
ATOM 2072 N N . VAL A 1 260 ? -8.180 8.307 -11.663 1.00 92.31 260 VAL A N 1
ATOM 2073 C CA . VAL A 1 260 ? -8.935 7.423 -10.759 1.00 92.31 260 VAL A CA 1
ATOM 2074 C C . VAL A 1 260 ? -8.176 7.248 -9.446 1.00 92.31 260 VAL A C 1
ATOM 2076 O O . VAL A 1 260 ? -8.768 7.336 -8.370 1.00 92.31 260 VAL A O 1
ATOM 2079 N N . LEU A 1 261 ? -6.852 7.066 -9.518 1.00 91.00 261 LEU A N 1
ATOM 2080 C CA . LEU A 1 261 ? -5.995 6.967 -8.334 1.00 91.00 261 LEU A CA 1
ATOM 2081 C C . LEU A 1 261 ? -5.979 8.274 -7.533 1.00 91.00 261 LEU A C 1
ATOM 2083 O O . LEU A 1 261 ? -6.081 8.240 -6.307 1.00 91.00 261 LEU A O 1
ATOM 2087 N N . TRP A 1 262 ? -5.910 9.423 -8.209 1.00 92.50 262 TRP A N 1
ATOM 2088 C CA . TRP A 1 262 ? -5.937 10.732 -7.553 1.00 92.50 262 TRP A CA 1
ATOM 2089 C C . TRP A 1 262 ? -7.278 11.043 -6.888 1.00 92.50 262 TRP A C 1
ATOM 2091 O O . TRP A 1 262 ? -7.300 11.487 -5.740 1.00 92.50 262 TRP A O 1
ATOM 2101 N N . VAL A 1 263 ? -8.395 10.758 -7.562 1.00 94.50 263 VAL A N 1
ATOM 2102 C CA . VAL A 1 263 ? -9.741 10.894 -6.988 1.00 94.50 263 VAL A CA 1
ATOM 2103 C C . VAL A 1 263 ? -9.905 9.951 -5.797 1.00 94.50 263 VAL A C 1
ATOM 2105 O O . VAL A 1 263 ? -10.353 10.378 -4.733 1.00 94.50 263 VAL A O 1
ATOM 2108 N N . GLY A 1 264 ? -9.479 8.692 -5.931 1.00 91.25 264 GLY A N 1
ATOM 2109 C CA . GLY A 1 264 ? -9.493 7.718 -4.841 1.00 91.25 264 GLY A CA 1
ATOM 2110 C C . GLY A 1 264 ? -8.691 8.187 -3.624 1.00 91.25 264 GLY A C 1
ATOM 2111 O O . GLY A 1 264 ? -9.183 8.115 -2.496 1.00 91.25 264 GLY A O 1
ATOM 2112 N N . LEU A 1 265 ? -7.494 8.741 -3.843 1.00 93.12 265 LEU A N 1
ATOM 2113 C CA . LEU A 1 265 ? -6.667 9.318 -2.785 1.00 93.12 265 LEU A CA 1
ATOM 2114 C C . LEU A 1 265 ? -7.344 10.523 -2.122 1.00 93.12 265 LEU A C 1
ATOM 2116 O O . LEU A 1 265 ? -7.379 10.597 -0.895 1.00 93.12 265 LEU A O 1
ATOM 2120 N N . ALA A 1 266 ? -7.899 11.450 -2.906 1.00 94.75 266 ALA A N 1
ATOM 2121 C CA . ALA A 1 266 ? -8.590 12.624 -2.380 1.00 94.75 266 ALA A CA 1
ATOM 2122 C C . ALA A 1 266 ? -9.777 12.218 -1.492 1.00 94.75 266 ALA A C 1
ATOM 2124 O O . ALA A 1 266 ? -9.890 12.678 -0.354 1.00 94.75 266 ALA A O 1
ATOM 2125 N N . LEU A 1 267 ? -10.612 11.288 -1.963 1.00 94.88 267 LEU A N 1
ATOM 2126 C CA . LEU A 1 267 ? -11.732 10.741 -1.193 1.00 94.88 267 LEU A CA 1
ATOM 2127 C C . LEU A 1 267 ? -11.260 10.049 0.090 1.00 94.88 267 LEU A C 1
ATOM 2129 O O . LEU A 1 267 ? -11.852 10.242 1.155 1.00 94.88 267 LEU A O 1
ATOM 2133 N N . PHE A 1 268 ? -10.171 9.283 0.017 1.00 93.75 268 PHE A N 1
ATOM 2134 C CA . PHE A 1 268 ? -9.568 8.644 1.182 1.00 93.75 268 PHE A CA 1
ATOM 2135 C C . PHE A 1 268 ? -9.081 9.669 2.220 1.00 93.75 268 PHE A C 1
ATOM 2137 O O . PHE A 1 268 ? -9.396 9.535 3.406 1.00 93.75 268 PHE A O 1
ATOM 2144 N N . VAL A 1 269 ? -8.367 10.715 1.793 1.00 93.62 269 VAL A N 1
ATOM 2145 C CA . VAL A 1 269 ? -7.878 11.784 2.681 1.00 93.62 269 VAL A CA 1
ATOM 2146 C C . VAL A 1 269 ? -9.047 12.516 3.340 1.00 93.62 269 VAL A C 1
ATOM 2148 O O . VAL A 1 269 ? -9.030 12.719 4.557 1.00 93.62 269 VAL A O 1
ATOM 2151 N N . LEU A 1 270 ? -10.095 12.843 2.579 1.00 94.94 270 LEU A N 1
ATOM 2152 C CA . LEU A 1 270 ? -11.312 13.465 3.108 1.00 94.94 270 LEU A CA 1
ATOM 2153 C C . LEU A 1 270 ? -11.999 12.572 4.149 1.00 94.94 270 LEU A C 1
ATOM 2155 O O . LEU A 1 270 ? -12.361 13.047 5.228 1.00 94.94 270 LEU A O 1
ATOM 2159 N N . ALA A 1 271 ? -12.124 11.269 3.884 1.00 91.12 271 ALA A N 1
ATOM 2160 C CA . ALA A 1 271 ? -12.704 10.314 4.826 1.00 91.12 271 ALA A CA 1
ATOM 2161 C C . ALA A 1 271 ? -11.870 10.184 6.115 1.00 91.12 271 ALA A C 1
ATOM 2163 O O . ALA A 1 271 ? -12.425 10.146 7.223 1.00 91.12 271 ALA A O 1
ATOM 2164 N N . ALA A 1 272 ? -10.539 10.157 5.997 1.00 90.44 272 ALA A N 1
ATOM 2165 C CA . ALA A 1 272 ? -9.631 10.121 7.139 1.00 90.44 272 ALA A CA 1
ATOM 2166 C C . ALA A 1 272 ? -9.736 11.402 7.984 1.00 90.44 272 ALA A C 1
ATOM 2168 O O . ALA A 1 272 ? -9.918 11.324 9.205 1.00 90.44 272 ALA A O 1
ATOM 2169 N N . ALA A 1 273 ? -9.715 12.574 7.343 1.00 92.19 273 ALA A N 1
ATOM 2170 C CA . ALA A 1 273 ? -9.861 13.871 7.997 1.00 92.19 273 ALA A CA 1
ATOM 2171 C C . ALA A 1 273 ? -11.217 14.001 8.708 1.00 92.19 273 ALA A C 1
ATOM 2173 O O . ALA A 1 273 ? -11.260 14.310 9.902 1.00 92.19 273 ALA A O 1
ATOM 2174 N N . ALA A 1 274 ? -12.319 13.672 8.027 1.00 90.88 274 ALA A N 1
ATOM 2175 C CA . ALA A 1 274 ? -13.662 13.684 8.605 1.00 90.88 274 ALA A CA 1
ATOM 2176 C C . ALA A 1 274 ? -13.764 12.764 9.833 1.00 90.88 274 ALA A C 1
ATOM 2178 O O . ALA A 1 274 ? -14.348 13.135 10.857 1.00 90.88 274 ALA A O 1
ATOM 2179 N N . THR A 1 275 ? -13.139 11.583 9.773 1.00 88.75 275 THR A N 1
ATOM 2180 C CA . THR A 1 275 ? -13.086 10.643 10.900 1.00 88.75 275 THR A CA 1
ATOM 2181 C C . THR A 1 275 ? -12.344 11.245 12.096 1.00 88.75 275 THR A C 1
ATOM 2183 O O . THR A 1 275 ? -12.837 11.171 13.225 1.00 88.75 275 THR A O 1
ATOM 2186 N N . VAL A 1 276 ? -11.189 11.878 11.874 1.00 88.62 276 VAL A N 1
ATOM 2187 C CA . VAL A 1 276 ? -10.398 12.519 12.937 1.00 88.62 276 VAL A CA 1
ATOM 2188 C C . VAL A 1 276 ? -11.142 13.711 13.549 1.00 88.62 276 VAL A C 1
ATOM 2190 O O . VAL A 1 276 ? -11.245 13.790 14.776 1.00 88.62 276 VAL A O 1
ATOM 2193 N N . VAL A 1 277 ? -11.717 14.597 12.728 1.00 89.25 277 VAL A N 1
ATOM 2194 C CA . VAL A 1 277 ? -12.495 15.764 13.187 1.00 89.25 277 VAL A CA 1
ATOM 2195 C C . VAL A 1 277 ? -13.686 15.322 14.036 1.00 89.25 277 VAL A C 1
ATOM 2197 O O . VAL A 1 277 ? -13.890 15.836 15.137 1.00 89.25 277 VAL A O 1
ATOM 2200 N N . ARG A 1 278 ? -14.432 14.304 13.588 1.00 88.25 278 ARG A N 1
ATOM 2201 C CA . ARG A 1 278 ? -15.560 13.740 14.344 1.00 88.25 278 ARG A CA 1
ATOM 2202 C C . ARG A 1 278 ? -15.129 13.183 15.702 1.00 88.25 278 ARG A C 1
ATOM 2204 O O . ARG A 1 278 ? -15.860 13.323 16.681 1.00 88.25 278 ARG A O 1
ATOM 2211 N N . VAL A 1 279 ? -13.962 12.544 15.781 1.00 86.38 279 VAL A N 1
ATOM 2212 C CA . VAL A 1 279 ? -13.424 11.997 17.040 1.00 86.38 279 VAL A CA 1
ATOM 2213 C C . VAL A 1 279 ? -12.963 13.105 17.995 1.00 86.38 279 VAL A C 1
ATOM 2215 O O . VAL A 1 279 ? -13.166 12.976 19.206 1.00 86.38 279 VAL A O 1
ATOM 2218 N N . ARG A 1 280 ? -12.389 14.196 17.473 1.00 86.94 280 ARG A N 1
ATOM 2219 C CA . ARG A 1 280 ? -11.962 15.356 18.274 1.00 86.94 280 ARG A CA 1
ATOM 2220 C C . ARG A 1 280 ? -13.142 16.101 18.893 1.00 86.94 280 ARG A C 1
ATOM 2222 O O . ARG A 1 280 ? -13.211 16.162 20.118 1.00 86.94 280 ARG A O 1
ATOM 2229 N N . ARG A 1 281 ? -14.130 16.505 18.083 1.00 87.06 281 ARG A N 1
ATOM 2230 C CA . ARG A 1 281 ? -15.340 17.220 18.550 1.00 87.06 281 ARG A CA 1
ATOM 2231 C C . ARG A 1 281 ? -16.076 16.476 19.671 1.00 87.06 281 ARG A C 1
ATOM 2233 O O . ARG A 1 281 ? -16.567 17.070 20.622 1.00 87.06 281 ARG A O 1
ATOM 2240 N N . ARG A 1 282 ? -16.105 15.141 19.599 1.00 79.38 282 ARG A N 1
ATOM 2241 C CA . ARG A 1 282 ? -16.709 14.289 20.638 1.00 79.38 282 ARG A CA 1
ATOM 2242 C C . ARG A 1 282 ? -15.968 14.323 21.969 1.00 79.38 282 ARG A C 1
ATOM 2244 O O . ARG A 1 282 ? -16.587 14.106 23.000 1.00 79.38 282 ARG A O 1
ATOM 2251 N N . THR A 1 283 ? -14.654 14.517 21.950 1.00 76.25 283 THR A N 1
ATOM 2252 C CA . THR A 1 283 ? -13.852 14.539 23.179 1.00 76.25 283 THR A CA 1
ATOM 2253 C C . THR A 1 283 ? -14.052 15.858 23.927 1.00 76.25 283 THR A C 1
ATOM 2255 O O . THR A 1 283 ? -14.191 15.829 25.147 1.00 76.25 283 THR A O 1
ATOM 2258 N N . GLU A 1 284 ? -14.175 16.967 23.196 1.00 77.94 284 GLU A N 1
ATOM 2259 C CA . GLU A 1 284 ? -14.452 18.306 23.735 1.00 77.94 284 GLU A CA 1
ATOM 2260 C C . GLU A 1 284 ? -15.853 18.396 24.368 1.00 77.94 284 GLU A C 1
ATOM 2262 O O . GLU A 1 284 ? -15.981 18.830 25.512 1.00 77.94 284 GLU A O 1
ATOM 2267 N N . GLY A 1 285 ? -16.894 17.877 23.700 1.00 70.75 285 GLY A N 1
ATOM 2268 C CA . GLY A 1 285 ? -18.274 17.922 24.214 1.00 70.75 285 GLY A CA 1
ATOM 2269 C C . GLY A 1 285 ? -18.494 17.175 25.540 1.00 70.75 285 GLY A C 1
ATOM 2270 O O . GLY A 1 285 ? -19.265 17.619 26.385 1.00 70.75 285 GLY A O 1
ATOM 2271 N N . THR A 1 286 ? -17.774 16.073 25.784 1.00 62.53 286 THR A N 1
ATOM 2272 C CA . THR A 1 286 ? -17.837 15.351 27.074 1.00 62.53 286 THR A CA 1
ATOM 2273 C C . THR A 1 286 ? -17.158 16.075 28.242 1.00 62.53 286 THR A C 1
ATOM 2275 O O . THR A 1 286 ? -17.415 15.715 29.389 1.00 62.53 286 THR A O 1
ATOM 2278 N N . GLY A 1 287 ? -16.281 17.050 27.980 1.00 58.38 287 GLY A N 1
ATOM 2279 C CA . GLY A 1 287 ? -15.582 17.809 29.023 1.00 58.38 287 GLY A CA 1
ATOM 2280 C C . GLY A 1 287 ? -16.432 18.929 29.628 1.00 58.38 287 GLY A C 1
ATOM 2281 O O . GLY A 1 287 ? -16.385 19.142 30.834 1.00 58.38 287 GLY A O 1
ATOM 2282 N N . ALA A 1 288 ? -17.261 19.586 28.813 1.00 57.19 288 ALA A N 1
ATOM 2283 C CA . ALA A 1 288 ? -18.050 20.752 29.223 1.00 57.19 288 ALA A CA 1
ATOM 2284 C C . ALA A 1 288 ? -19.257 20.422 30.128 1.00 57.19 288 ALA A C 1
ATOM 2286 O O . ALA A 1 288 ? -19.727 21.276 30.869 1.00 57.19 288 ALA A O 1
ATOM 2287 N N . SER A 1 289 ? -19.747 19.177 30.120 1.00 55.53 289 SER A N 1
ATOM 2288 C CA . SER A 1 289 ? -20.933 18.764 30.893 1.00 55.53 289 SER A CA 1
ATOM 2289 C C . SER A 1 289 ? -20.661 18.485 32.382 1.00 55.53 289 SER A C 1
ATOM 2291 O O . SER A 1 289 ? -21.599 18.171 33.112 1.00 55.53 289 SER A O 1
ATOM 2293 N N . LYS A 1 290 ? -19.405 18.530 32.851 1.00 55.91 290 LYS A N 1
ATOM 2294 C CA . LYS A 1 290 ? -19.049 18.156 34.235 1.00 55.91 290 LYS A CA 1
ATOM 2295 C C . LYS A 1 290 ? -18.950 19.321 35.227 1.00 55.91 290 LYS A C 1
ATOM 2297 O O . LYS A 1 290 ? -18.727 19.054 36.403 1.00 55.91 290 LYS A O 1
ATOM 2302 N N . THR A 1 291 ? -19.130 20.569 34.797 1.00 54.94 291 THR A N 1
ATOM 2303 C CA . THR A 1 291 ? -18.874 21.760 35.635 1.00 54.94 291 THR A CA 1
ATOM 2304 C C . THR A 1 291 ? -20.118 22.516 36.109 1.00 54.94 291 THR A C 1
ATOM 2306 O O . THR A 1 291 ? -19.980 23.571 36.712 1.00 54.94 291 THR A O 1
ATOM 2309 N N . SER A 1 292 ? -21.326 21.985 35.915 1.00 55.31 292 SER A N 1
ATOM 2310 C CA . SER A 1 292 ? -22.560 22.547 36.486 1.00 55.31 292 SER A CA 1
ATOM 2311 C C . SER A 1 292 ? -23.056 21.708 37.670 1.00 55.31 292 SER A C 1
ATOM 2313 O O . SER A 1 292 ? -24.103 21.067 37.616 1.00 55.31 292 SER A O 1
ATOM 2315 N N . GLY A 1 293 ? -22.272 21.683 38.750 1.00 54.00 293 GLY A N 1
ATOM 2316 C CA . GLY A 1 293 ? -22.793 21.327 40.072 1.00 54.00 293 GLY A CA 1
ATOM 2317 C C . GLY A 1 293 ? -23.544 22.533 40.655 1.00 54.00 293 GLY A C 1
ATOM 2318 O O . GLY A 1 293 ? -23.037 23.649 40.528 1.00 54.00 293 GLY A O 1
ATOM 2319 N N . PRO A 1 294 ? -24.738 22.358 41.248 1.00 61.00 294 PRO A N 1
ATOM 2320 C CA . PRO A 1 294 ? -25.526 23.467 41.766 1.00 61.00 294 PRO A CA 1
ATOM 2321 C C . PRO A 1 294 ? -24.792 24.111 42.944 1.00 61.00 294 PRO A C 1
ATOM 2323 O O . PRO A 1 294 ? -24.464 23.440 43.923 1.00 61.00 294 PRO A O 1
ATOM 2326 N N . ALA A 1 295 ? -24.537 25.415 42.841 1.00 56.88 295 ALA A N 1
ATOM 2327 C CA . ALA A 1 295 ? -24.172 26.233 43.984 1.00 56.88 295 ALA A CA 1
ATOM 2328 C C . ALA A 1 295 ? -25.338 26.165 44.978 1.00 56.88 295 ALA A C 1
ATOM 2330 O O . ALA A 1 295 ? -26.404 26.728 44.738 1.00 56.88 295 ALA A O 1
ATOM 2331 N N . GLY A 1 296 ? -25.152 25.395 46.050 1.00 56.91 296 GLY A N 1
ATOM 2332 C CA . GLY A 1 296 ? -26.081 25.340 47.164 1.00 56.91 296 GLY A CA 1
ATOM 2333 C C . GLY A 1 296 ? -26.177 26.720 47.797 1.00 56.91 296 GLY A C 1
ATOM 2334 O O . GLY A 1 296 ? -25.291 27.137 48.537 1.00 56.91 296 GLY A O 1
ATOM 2335 N N . SER A 1 297 ? -27.259 27.424 47.484 1.00 59.66 297 SER A N 1
ATOM 2336 C CA . SER A 1 297 ? -27.742 28.584 48.215 1.00 59.66 297 SER A CA 1
ATOM 2337 C C . SER A 1 297 ? -28.251 28.119 49.582 1.00 59.66 297 SER A C 1
ATOM 2339 O O . SER A 1 297 ? -29.426 27.797 49.744 1.00 59.66 297 SER A O 1
ATOM 2341 N N . GLY A 1 298 ? -27.350 28.038 50.559 1.00 58.66 298 GLY A N 1
ATOM 2342 C CA . GLY A 1 298 ? -27.706 27.985 51.974 1.00 58.66 298 GLY A CA 1
ATOM 2343 C C . GLY A 1 298 ? -27.937 29.404 52.477 1.00 58.66 298 GLY A C 1
ATOM 2344 O O . GLY A 1 298 ? -27.013 30.049 52.959 1.00 58.66 298 GLY A O 1
ATOM 2345 N N . SER A 1 299 ? -29.158 29.899 52.286 1.00 59.19 299 SER A N 1
ATOM 2346 C CA . SER A 1 299 ? -29.666 31.142 52.859 1.00 59.19 299 SER A CA 1
ATOM 2347 C C . SER A 1 299 ? -29.670 31.075 54.384 1.00 59.19 299 SER A C 1
ATOM 2349 O O . SER A 1 299 ? -30.170 30.112 54.965 1.00 59.19 299 SER A O 1
ATOM 2351 N N . GLY A 1 300 ? -29.160 32.128 55.016 1.00 62.38 300 GLY A N 1
ATOM 2352 C CA . GLY A 1 300 ? -29.374 32.386 56.429 1.00 62.38 300 GLY A CA 1
ATOM 2353 C C . GLY A 1 300 ? -30.816 32.799 56.744 1.00 62.38 300 GLY A C 1
ATOM 2354 O O . GLY A 1 300 ? -31.483 33.470 55.961 1.00 62.38 300 GLY A O 1
ATOM 2355 N N . SER A 1 301 ? -31.237 32.422 57.942 1.00 59.03 301 SER A N 1
ATOM 2356 C CA . SER A 1 301 ? -32.263 33.038 58.789 1.00 59.03 301 SER A CA 1
ATOM 2357 C C . SER A 1 301 ? -31.824 32.661 60.209 1.00 59.03 301 SER A C 1
ATOM 2359 O O . SER A 1 301 ? -31.548 31.490 60.444 1.00 59.03 301 SER A O 1
ATOM 2361 N N . GLY A 1 302 ? -31.611 33.536 61.182 1.00 58.31 302 GLY A N 1
ATOM 2362 C CA . GLY A 1 302 ? -32.277 34.793 61.485 1.00 58.31 302 GLY A CA 1
ATOM 2363 C C . GLY A 1 302 ? -32.640 34.716 62.973 1.00 58.31 302 GLY A C 1
ATOM 2364 O O . GLY A 1 302 ? -33.381 33.822 63.357 1.00 58.31 302 GLY A O 1
ATOM 2365 N N . SER A 1 303 ? -32.014 35.589 63.765 1.00 58.22 303 SER A N 1
ATOM 2366 C CA . SER A 1 303 ? -32.310 36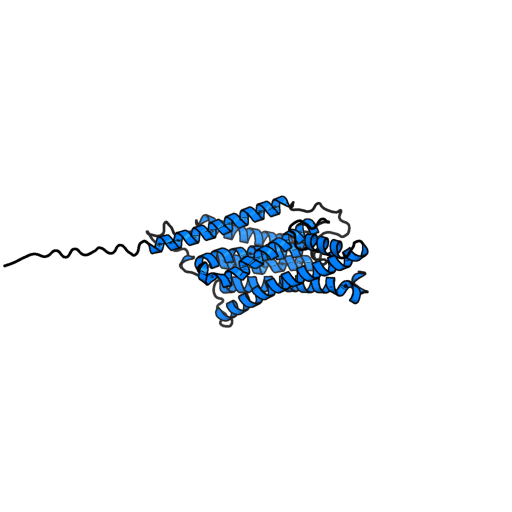.050 65.137 1.00 58.22 303 SER A CA 1
ATOM 2367 C C . SER A 1 303 ? -33.523 35.494 65.904 1.00 58.22 303 SER A C 1
ATOM 2369 O O . SER A 1 303 ? -34.651 35.552 65.411 1.00 58.22 303 SER A O 1
ATOM 2371 N N . GLY A 1 304 ? -33.281 35.168 67.180 1.00 52.50 304 GLY A N 1
ATOM 2372 C CA . GLY A 1 304 ? -34.267 34.989 68.249 1.00 52.50 304 GLY A CA 1
ATOM 2373 C C . GLY A 1 304 ? -33.600 34.482 69.515 1.00 52.50 304 GLY A C 1
ATOM 2374 O O . GLY A 1 304 ? -33.477 33.246 69.620 1.00 52.50 304 GLY A O 1
#

Foldseek 3Di:
DVCVVCCVVCVLVVQLQVLLVLLLVLLLLLLVLVLCLFFDPDPPPPDDSVNSVVSNLVSLVSSLVSLVSSLVSQLVVQLVVCVVPDDNVVSNVLSCQCRAPQQSNDDALSSPLSNLSNVLSVLSVCLSCVVVVCVVLPPQLNVLLNVCNVSSSVSSLVSCCRDPPVNQAQDPVVLVSLVSCLVSLVSQLSCLVGGPDPLSDDDVDDPPPPDRDPPPVVSVVSNVVSVVVNVVSVCCNVVSPSVHDDPPDDRDDHPPDSVVVVVVVVVVVVVSVVSSVVSVVVVVVVVVVPPPDPPPPPDDDDDD

Sequence (304 aa):
MPMLADADEFWMYWMCQAFGWSAMLWAYATVVFGLLRSGPRPRLRRLSAARLEKWHRTTSLTTIGLMFMHALFFFLEQTRTNRDQWSTGRSMWTAFVDVFVPGGYATGTGRVAILVGLLALYLAIPLGLAFYLRHRTGSRAWLALHRFAIVVYILSAWHTLLYTTQGWFDGPFRTMLWVLQIPIALLLLARLAAPARRSERLTARGPRTRETALPVSARWLGRAAVVAVLLALVAVVVSGVDGGRSPQDPPLAPWPEKWVLWVGLALFVLAAAATVVRVRRRTEGTGASKTSGPAGSGSGSGSG

Organism: NCBI:txid2780544

pLDDT: mean 83.42, std 15.12, range [41.75, 98.25]